Protein 2J0A (pdb70)

Secondary structure (DSSP, 8-state):
---GGGEEEEEE--GGGIIIIIHHHHHTGGGGSGGGEEEEESS--HHHHHHHGGGEEE------HHHHHHHHHHHHHT-SEEEEEETTEEE-HHHHHHHHTTS-TTS--EEE-EE---EE-GGG-EEEEHHHHHHHHHHHTT-TTS--TTTTTS-HHHHHHHIIIIIT---EEE-TT---SSS-GGG--TTTGGG-SEEE-EEETTEEE------SS-TTT-TTSHHHHHHHH-TT-TT----

B-factor: mean 26.9, std 7.28, range [14.08, 66.97]

Radius of gyration: 17.68 Å; Cα contacts (8 Å, |Δi|>4): 462; chains: 1; bounding box: 57×36×38 Å

Structure (mmCIF, N/CA/C/O backbone):
data_2J0A
#
_entry.id   2J0A
#
_cell.length_a   162.600
_cell.length_b   41.400
_cell.length_c   39.800
_cell.angle_alpha   90.00
_cell.angle_beta   90.00
_cell.angle_gamma   90.00
#
_symmetry.space_group_name_H-M   'P 21 21 2'
#
loop_
_entity.id
_entity.type
_entity.pdbx_description
1 polymer 'BETA-1,3-N-ACETYLGLUCOSAMINYLTRANSFERASE MANIC FRINGE'
2 non-polymer 'SULFATE ION'
3 non-polymer 'POTASSIUM ION'
4 water water
#
loop_
_atom_site.group_PDB
_atom_site.id
_atom_site.type_symbol
_atom_site.label_atom_id
_atom_site.label_alt_id
_atom_site.label_comp_id
_atom_site.label_asym_id
_atom_site.label_entity_id
_atom_site.label_seq_id
_atom_site.pdbx_PDB_ins_code
_atom_site.Cartn_x
_atom_site.Cartn_y
_atom_site.Cartn_z
_atom_site.occupancy
_atom_site.B_iso_or_equiv
_atom_site.auth_seq_id
_atom_site.auth_comp_id
_atom_site.auth_asym_id
_atom_site.auth_atom_id
_atom_site.pdbx_PDB_model_num
ATOM 1 N N . GLU A 1 9 ? 16.443 15.823 19.983 1.00 34.20 50 GLU A N 1
ATOM 2 C CA . GLU A 1 9 ? 16.169 16.723 21.139 1.00 33.21 50 GLU A CA 1
ATOM 3 C C . GLU A 1 9 ? 16.183 16.004 22.497 1.00 31.00 50 GLU A C 1
ATOM 4 O O . GLU A 1 9 ? 16.069 16.663 23.522 1.00 29.72 50 GLU A O 1
ATOM 10 N N . LEU A 1 10 ? 16.345 14.676 22.502 1.00 29.40 51 LEU A N 1
ATOM 11 C CA . LEU A 1 10 ? 16.658 13.929 23.753 1.00 28.30 51 LEU A CA 1
ATOM 12 C C . LEU A 1 10 ? 17.993 14.459 24.270 1.00 27.99 51 LEU A C 1
ATOM 13 O O . LEU A 1 10 ? 18.898 14.697 23.475 1.00 28.54 51 LEU A O 1
ATOM 18 N N . GLN A 1 11 ? 18.099 14.621 25.592 1.00 27.33 52 GLN A N 1
ATOM 19 C CA . GLN A 1 11 ? 19.308 15.047 26.293 1.00 26.81 52 GLN A CA 1
ATOM 20 C C . GLN A 1 11 ? 19.667 14.087 27.443 1.00 26.53 52 GLN A C 1
ATOM 21 O O . GLN A 1 11 ? 18.824 13.295 27.873 1.00 25.37 52 GLN A O 1
ATOM 27 N N . LEU A 1 12 ? 20.881 14.218 28.001 1.00 25.43 53 LEU A N 1
ATOM 28 C CA . LEU A 1 12 ? 21.263 13.452 29.195 1.00 26.11 53 LEU A CA 1
ATOM 29 C C . LEU A 1 12 ? 20.339 13.615 30.395 1.00 24.56 53 LEU A C 1
ATOM 30 O O . LEU A 1 12 ? 20.171 12.656 31.174 1.00 24.38 53 LEU A O 1
ATOM 35 N N . GLY A 1 13 ? 19.747 14.801 30.533 1.00 24.39 54 GLY A N 1
ATOM 36 C CA . GLY A 1 13 ? 18.807 15.107 31.627 1.00 24.62 54 GLY A CA 1
ATOM 37 C C . GLY A 1 13 ? 17.531 14.270 31.636 1.00 24.36 54 GLY A C 1
ATOM 38 O O . GLY A 1 13 ? 16.777 14.260 32.644 1.00 24.29 54 GLY A O 1
ATOM 39 N N . ASP A 1 14 ? 17.277 13.602 30.502 1.00 23.71 55 ASP A N 1
ATOM 40 C CA . ASP A 1 14 ? 16.152 12.681 30.333 1.00 23.75 55 ASP A CA 1
ATOM 41 C C . ASP A 1 14 ? 16.398 11.232 30.815 1.00 23.96 55 ASP A C 1
ATOM 42 O O . ASP A 1 14 ? 15.530 10.359 30.617 1.00 23.48 55 ASP A O 1
ATOM 47 N N . ILE A 1 15 ? 17.577 10.966 31.386 1.00 23.15 56 ILE A N 1
ATOM 48 C CA . ILE A 1 15 ? 18.013 9.616 31.713 1.00 23.95 56 ILE A CA 1
ATOM 49 C C . ILE A 1 15 ? 18.230 9.446 33.239 1.00 23.20 56 ILE A C 1
ATOM 50 O O . ILE A 1 15 ? 18.924 10.210 33.858 1.00 24.19 56 ILE A O 1
ATOM 55 N N . PHE A 1 16 ? 17.622 8.417 33.823 1.00 23.38 57 PHE A N 1
ATOM 56 C CA . PHE A 1 16 ? 17.790 8.045 35.233 1.00 23.11 57 PHE A CA 1
ATOM 57 C C . PHE A 1 16 ? 18.637 6.744 35.276 1.00 24.44 57 PHE A C 1
ATOM 58 O O . PHE A 1 16 ? 18.157 5.644 34.913 1.00 22.75 57 PHE A O 1
ATOM 66 N N . ILE A 1 17 ? 19.888 6.872 35.739 1.00 23.96 58 ILE A N 1
ATOM 67 C CA . ILE A 1 17 ? 20.769 5.739 35.912 1.00 23.22 58 ILE A CA 1
ATOM 68 C C . ILE A 1 17 ? 20.815 5.241 37.381 1.00 23.35 58 ILE A C 1
ATOM 69 O O . ILE A 1 17 ? 21.198 5.983 38.338 1.00 24.03 58 ILE A O 1
ATOM 74 N N . ALA A 1 18 ? 20.373 4.004 37.550 1.00 22.15 59 ALA A N 1
ATOM 75 C CA . ALA A 1 18 ? 20.346 3.328 38.836 1.00 22.75 59 ALA A CA 1
ATOM 76 C C . ALA A 1 18 ? 21.483 2.304 38.926 1.00 22.66 59 ALA A C 1
ATOM 77 O O . ALA A 1 18 ? 21.617 1.445 38.038 1.00 23.45 59 ALA A O 1
ATOM 79 N N . VAL A 1 19 ? 22.274 2.413 40.004 1.00 23.59 60 VAL A N 1
ATOM 80 C CA . VAL A 1 19 ? 23.296 1.442 40.342 1.00 23.20 60 VAL A CA 1
ATOM 81 C C . VAL A 1 19 ? 22.978 0.638 41.635 1.00 23.64 60 VAL A C 1
ATOM 82 O O . VAL A 1 19 ? 22.768 1.195 42.734 1.00 24.40 60 VAL A O 1
ATOM 86 N N . LYS A 1 20 ? 22.950 -0.674 41.499 1.00 23.21 61 LYS A N 1
ATOM 87 C CA . LYS A 1 20 ? 22.717 -1.556 42.614 1.00 24.21 61 LYS A CA 1
ATOM 88 C C . LYS A 1 20 ? 24.044 -1.934 43.285 1.00 23.90 61 LYS A C 1
ATOM 89 O O . LYS A 1 20 ? 24.958 -2.406 42.575 1.00 24.52 61 LYS A O 1
ATOM 95 N N . THR A 1 21 ? 24.098 -1.778 44.628 1.00 24.07 62 THR A N 1
ATOM 96 C CA . THR A 1 21 ? 25.250 -2.191 45.462 1.00 23.74 62 THR A CA 1
ATOM 97 C C . THR A 1 21 ? 24.838 -2.751 46.854 1.00 22.99 62 THR A C 1
ATOM 98 O O . THR A 1 21 ? 23.636 -2.915 47.174 1.00 22.76 62 THR A O 1
ATOM 102 N N . THR A 1 22 ? 25.841 -3.072 47.684 1.00 21.93 63 THR A N 1
ATOM 103 C CA . THR A 1 22 ? 25.644 -3.513 49.038 1.00 20.59 63 THR A CA 1
ATOM 104 C C . THR A 1 22 ? 26.819 -3.042 49.923 1.00 19.80 63 THR A C 1
ATOM 105 O O . THR A 1 22 ? 27.895 -2.749 49.429 1.00 18.31 63 THR A O 1
ATOM 109 N N . TRP A 1 23 ? 26.585 -2.936 51.221 1.00 19.23 64 TRP A N 1
ATOM 110 C CA . TRP A 1 23 ? 27.600 -2.366 52.138 1.00 20.54 64 TRP A CA 1
ATOM 111 C C . TRP A 1 23 ? 28.997 -2.981 52.008 1.00 20.89 64 TRP A C 1
ATOM 112 O O . TRP A 1 23 ? 30.010 -2.253 52.021 1.00 21.55 64 TRP A O 1
ATOM 123 N N . ALA A 1 24 ? 29.052 -4.306 51.885 1.00 20.05 65 ALA A N 1
ATOM 124 C CA . ALA A 1 24 ? 30.340 -5.014 51.778 1.00 20.99 65 ALA A CA 1
ATOM 125 C C . ALA A 1 24 ? 31.158 -4.615 50.537 1.00 19.57 65 ALA A C 1
ATOM 126 O O . ALA A 1 24 ? 32.339 -4.954 50.470 1.00 18.63 65 ALA A O 1
ATOM 128 N N . PHE A 1 25 ? 30.553 -3.906 49.566 1.00 18.89 66 PHE A N 1
ATOM 129 C CA . PHE A 1 25 ? 31.241 -3.479 48.364 1.00 19.37 66 PHE A CA 1
ATOM 130 C C . PHE A 1 25 ? 31.460 -1.948 48.237 1.00 19.43 66 PHE A C 1
ATOM 131 O O . PHE A 1 25 ? 31.920 -1.473 47.200 1.00 19.95 66 PHE A O 1
ATOM 139 N N . HIS A 1 26 ? 31.100 -1.180 49.264 1.00 20.76 67 HIS A N 1
ATOM 140 C CA . HIS A 1 26 ? 31.299 0.273 49.264 1.00 20.91 67 HIS A CA 1
ATOM 141 C C . HIS A 1 26 ? 32.765 0.665 48.982 1.00 21.39 67 HIS A C 1
ATOM 142 O O . HIS A 1 26 ? 33.035 1.415 48.046 1.00 21.30 67 HIS A O 1
ATOM 149 N N . ARG A 1 27 ? 33.688 0.107 49.767 1.00 21.40 68 ARG A N 1
ATOM 150 C CA . ARG A 1 27 ? 35.138 0.341 49.567 1.00 22.08 68 ARG A CA 1
ATOM 151 C C . ARG A 1 27 ? 35.706 -0.378 48.308 1.00 22.14 68 ARG A C 1
ATOM 152 O O . ARG A 1 27 ? 36.397 0.235 47.489 1.00 22.75 68 ARG A O 1
ATOM 160 N N . SER A 1 28 ? 35.415 -1.666 48.149 1.00 21.51 69 SER A N 1
ATOM 161 C CA . SER A 1 28 ? 35.992 -2.462 47.037 1.00 21.60 69 SER A CA 1
ATOM 162 C C . SER A 1 28 ? 35.507 -2.092 45.624 1.00 22.40 69 SER A C 1
ATOM 163 O O . SER A 1 28 ? 36.273 -2.252 44.620 1.00 22.16 69 SER A O 1
ATOM 166 N N . ARG A 1 29 ? 34.254 -1.623 45.498 1.00 21.63 70 ARG A N 1
ATOM 167 C CA . ARG A 1 29 ? 33.681 -1.342 44.164 1.00 21.15 70 ARG A CA 1
ATOM 168 C C . ARG A 1 29 ? 33.160 0.063 43.936 1.00 21.05 70 ARG A C 1
ATOM 169 O O . ARG A 1 29 ? 33.331 0.635 42.843 1.00 21.47 70 ARG A O 1
ATOM 177 N N . LEU A 1 30 ? 32.449 0.604 44.942 1.00 20.86 71 LEU A N 1
ATOM 178 C CA . LEU A 1 30 ? 31.713 1.818 44.747 1.00 22.48 71 LEU A CA 1
ATOM 179 C C . LEU A 1 30 ? 32.608 3.052 44.643 1.00 22.11 71 LEU A C 1
ATOM 180 O O . LEU A 1 30 ? 32.397 3.900 43.755 1.00 23.45 71 LEU A O 1
ATOM 185 N N . ASP A 1 31 ? 33.606 3.144 45.513 1.00 21.74 72 ASP A N 1
ATOM 186 C CA . ASP A 1 31 ? 34.602 4.219 45.418 1.00 22.03 72 ASP A CA 1
ATOM 187 C C . ASP A 1 31 ? 35.198 4.333 43.981 1.00 22.40 72 ASP A C 1
ATOM 188 O O . ASP A 1 31 ? 35.258 5.424 43.457 1.00 21.60 72 ASP A O 1
ATOM 193 N N . LEU A 1 32 ? 35.555 3.211 43.329 1.00 22.59 73 LEU A N 1
ATOM 194 C CA . LEU A 1 32 ? 36.032 3.182 41.928 1.00 22.62 73 LEU A CA 1
ATOM 195 C C . LEU A 1 32 ? 35.063 3.828 40.929 1.00 22.10 73 LEU A C 1
ATOM 196 O O . LEU A 1 32 ? 35.458 4.650 40.125 1.00 21.80 73 LEU A O 1
ATOM 201 N N . LEU A 1 33 ? 33.773 3.516 41.060 1.00 21.65 74 LEU A N 1
ATOM 202 C CA . LEU A 1 33 ? 32.784 4.089 40.145 1.00 22.46 74 LEU A CA 1
ATOM 203 C C . LEU A 1 33 ? 32.642 5.609 40.360 1.00 20.33 74 LEU A C 1
ATOM 204 O O . LEU A 1 33 ? 32.510 6.353 39.377 1.00 21.92 74 LEU A O 1
ATOM 209 N N . LEU A 1 34 ? 32.693 6.054 41.624 1.00 22.15 75 LEU A N 1
ATOM 210 C CA . LEU A 1 34 ? 32.582 7.483 41.994 1.00 22.04 75 LEU A CA 1
ATOM 211 C C . LEU A 1 34 ? 33.761 8.298 41.425 1.00 22.29 75 LEU A C 1
ATOM 212 O O . LEU A 1 34 ? 33.571 9.424 40.949 1.00 22.25 75 LEU A O 1
ATOM 217 N N . ASP A 1 35 ? 34.950 7.691 41.431 1.00 22.71 76 ASP A N 1
ATOM 218 C CA . ASP A 1 35 ? 36.150 8.295 40.829 1.00 22.07 76 ASP A CA 1
ATOM 219 C C . ASP A 1 35 ? 36.054 8.370 39.291 1.00 22.29 76 ASP A C 1
ATOM 220 O O . ASP A 1 35 ? 36.610 9.299 38.669 1.00 21.17 76 ASP A O 1
ATOM 225 N N . THR A 1 36 ? 35.369 7.408 38.676 1.00 21.66 77 THR A N 1
ATOM 226 C CA . THR A 1 36 ? 35.375 7.260 37.199 1.00 22.50 77 THR A CA 1
ATOM 227 C C . THR A 1 36 ? 34.012 7.711 36.624 1.00 22.42 77 THR A C 1
ATOM 228 O O . THR A 1 36 ? 33.719 8.894 36.652 1.00 23.40 77 THR A O 1
ATOM 232 N N . TRP A 1 37 ? 33.205 6.793 36.067 1.00 23.57 78 TRP A N 1
ATOM 233 C CA . TRP A 1 37 ? 32.104 7.259 35.216 1.00 23.25 78 TRP A CA 1
ATOM 234 C C . TRP A 1 37 ? 31.045 8.056 35.961 1.00 22.49 78 TRP A C 1
ATOM 235 O O . TRP A 1 37 ? 30.434 8.939 35.368 1.00 23.39 78 TRP A O 1
ATOM 246 N N . VAL A 1 38 ? 30.795 7.730 37.231 1.00 22.11 79 VAL A N 1
ATOM 247 C CA . VAL A 1 38 ? 29.743 8.464 37.998 1.00 22.47 79 VAL A CA 1
ATOM 248 C C . VAL A 1 38 ? 30.139 9.943 38.094 1.00 23.98 79 VAL A C 1
ATOM 249 O O . VAL A 1 38 ? 29.278 10.817 38.027 1.00 25.47 79 VAL A O 1
ATOM 253 N N . SER A 1 39 ? 31.441 10.246 38.146 1.00 23.91 80 SER A N 1
ATOM 254 C CA . SER A 1 39 ? 31.875 11.639 38.164 1.00 23.78 80 SER A CA 1
ATOM 255 C C . SER A 1 39 ? 31.512 12.480 36.905 1.00 24.29 80 SER A C 1
ATOM 256 O O . SER A 1 39 ? 31.571 13.697 36.976 1.00 23.82 80 SER A O 1
ATOM 259 N N . ARG A 1 40 ? 31.164 11.837 35.791 1.00 24.77 81 ARG A N 1
ATOM 260 C CA . ARG A 1 40 ? 30.815 12.524 34.526 1.00 26.35 81 ARG A CA 1
ATOM 261 C C . ARG A 1 40 ? 29.332 12.673 34.342 1.00 26.84 81 ARG A C 1
ATOM 262 O O . ARG A 1 40 ? 28.891 13.369 33.388 1.00 26.92 81 ARG A O 1
ATOM 270 N N . ILE A 1 41 ? 28.551 12.037 35.221 1.00 27.00 82 ILE A N 1
ATOM 271 C CA . ILE A 1 41 ? 27.072 11.984 35.062 1.00 27.51 82 ILE A CA 1
ATOM 272 C C . ILE A 1 41 ? 26.358 11.883 36.452 1.00 26.92 82 ILE A C 1
ATOM 273 O O . ILE A 1 41 ? 25.305 11.271 36.605 1.00 25.72 82 ILE A O 1
ATOM 278 N N . ARG A 1 42 ? 26.911 12.574 37.447 1.00 26.01 83 ARG A N 1
ATOM 279 C CA . ARG A 1 42 ? 26.407 12.452 38.810 1.00 26.20 83 ARG A CA 1
ATOM 280 C C . ARG A 1 42 ? 24.937 12.891 38.922 1.00 25.17 83 ARG A C 1
ATOM 281 O O . ARG A 1 42 ? 24.173 12.325 39.703 1.00 24.84 83 ARG A O 1
ATOM 289 N N . GLN A 1 43 ? 24.560 13.930 38.180 1.00 24.61 84 GLN A N 1
ATOM 290 C CA . GLN A 1 43 ? 23.221 14.503 38.339 1.00 24.55 84 GLN A CA 1
ATOM 291 C C . GLN A 1 43 ? 22.129 13.478 37.962 1.00 23.86 84 GLN A C 1
ATOM 292 O O . GLN A 1 43 ? 21.030 13.545 38.474 1.00 23.00 84 GLN A O 1
ATOM 298 N N . GLN A 1 44 ? 22.460 12.496 37.118 1.00 22.59 85 GLN A N 1
ATOM 299 C CA . GLN A 1 44 ? 21.509 11.492 36.675 1.00 24.66 85 GLN A CA 1
ATOM 300 C C . GLN A 1 44 ? 21.651 10.129 37.354 1.00 24.23 85 GLN A C 1
ATOM 301 O O . GLN A 1 44 ? 20.915 9.208 37.028 1.00 24.92 85 GLN A O 1
ATOM 307 N N . THR A 1 45 ? 22.652 9.982 38.224 1.00 24.01 86 THR A N 1
ATOM 308 C CA . THR A 1 45 ? 23.005 8.689 38.820 1.00 23.06 86 THR A CA 1
ATOM 309 C C . THR A 1 45 ? 22.614 8.537 40.315 1.00 23.04 86 THR A C 1
ATOM 310 O O . THR A 1 45 ? 22.941 9.402 41.210 1.00 21.58 86 THR A O 1
ATOM 314 N N . PHE A 1 46 ? 21.958 7.426 40.606 1.00 22.90 87 PHE A N 1
ATOM 315 C CA . PHE A 1 46 ? 21.439 7.132 41.950 1.00 22.01 87 PHE A CA 1
ATOM 316 C C . PHE A 1 46 ? 21.929 5.755 42.366 1.00 23.04 87 PHE A C 1
ATOM 317 O O . PHE A 1 46 ? 21.806 4.807 41.605 1.00 22.73 87 PHE A O 1
ATOM 325 N N . ILE A 1 47 ? 22.544 5.701 43.548 1.00 23.02 88 ILE A N 1
ATOM 326 C CA . ILE A 1 47 ? 23.180 4.511 44.079 1.00 23.22 88 ILE A CA 1
ATOM 327 C C . ILE A 1 47 ? 22.315 3.897 45.160 1.00 22.67 88 ILE A C 1
ATOM 328 O O . ILE A 1 47 ? 22.033 4.520 46.216 1.00 22.39 88 ILE A O 1
ATOM 333 N N . PHE A 1 48 ? 21.864 2.663 44.907 1.00 22.50 89 PHE A N 1
ATOM 334 C CA . PHE A 1 48 ? 20.972 1.954 45.834 1.00 22.30 89 PHE A CA 1
ATOM 335 C C . PHE A 1 48 ? 21.719 0.917 46.662 1.00 22.17 89 PHE A C 1
ATOM 336 O O . PHE A 1 48 ? 22.228 -0.078 46.097 1.00 21.83 89 PHE A O 1
ATOM 344 N N . THR A 1 49 ? 21.751 1.142 47.988 1.00 20.52 90 THR A N 1
ATOM 345 C CA . THR A 1 49 ? 22.488 0.310 48.944 1.00 21.03 90 THR A CA 1
ATOM 346 C C . THR A 1 49 ? 21.621 -0.060 50.166 1.00 20.18 90 THR A C 1
ATOM 347 O O . THR A 1 49 ? 20.415 0.278 50.194 1.00 21.53 90 THR A O 1
ATOM 351 N N . ASP A 1 50 ? 22.223 -0.749 51.153 1.00 20.08 91 ASP A N 1
ATOM 352 C CA . ASP A 1 50 ? 21.540 -1.297 52.321 1.00 19.55 91 ASP A CA 1
ATOM 353 C C . ASP A 1 50 ? 22.084 -0.912 53.737 1.00 18.09 91 ASP A C 1
ATOM 354 O O . ASP A 1 50 ? 21.619 -1.450 54.762 1.00 17.17 91 ASP A O 1
ATOM 359 N N . SER A 1 51 ? 23.074 -0.015 53.774 1.00 17.21 92 SER A N 1
ATOM 360 C CA . SER A 1 51 ? 23.600 0.542 55.024 1.00 18.10 92 SER A CA 1
ATOM 361 C C . SER A 1 51 ? 24.140 1.980 54.737 1.00 17.84 92 SER A C 1
ATOM 362 O O . SER A 1 51 ? 24.602 2.231 53.630 1.00 17.80 92 SER A O 1
ATOM 365 N N . PRO A 1 52 ? 24.083 2.889 55.757 1.00 19.96 93 PRO A N 1
ATOM 366 C CA . PRO A 1 52 ? 24.648 4.236 55.547 1.00 20.65 93 PRO A CA 1
ATOM 367 C C . PRO A 1 52 ? 26.164 4.186 55.311 1.00 22.69 93 PRO A C 1
ATOM 368 O O . PRO A 1 52 ? 26.826 3.165 55.556 1.00 22.00 93 PRO A O 1
ATOM 372 N N . ASP A 1 53 ? 26.723 5.291 54.838 1.00 24.63 94 ASP A N 1
ATOM 373 C CA . ASP A 1 53 ? 28.161 5.381 54.624 1.00 25.36 94 ASP A CA 1
ATOM 374 C C . ASP A 1 53 ? 28.542 6.851 54.643 1.00 26.64 94 ASP A C 1
ATOM 375 O O . ASP A 1 53 ? 28.032 7.628 53.827 1.00 25.46 94 ASP A O 1
ATOM 380 N N . GLU A 1 54 ? 29.431 7.226 55.568 1.00 28.33 95 GLU A 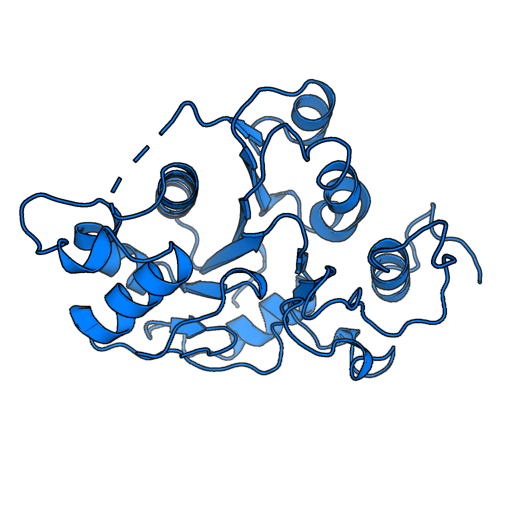N 1
ATOM 381 C CA . GLU A 1 54 ? 29.948 8.591 55.643 1.00 29.93 95 GLU A CA 1
ATOM 382 C C . GLU A 1 54 ? 30.628 9.074 54.349 1.00 31.26 95 GLU A C 1
ATOM 383 O O . GLU A 1 54 ? 30.303 10.149 53.870 1.00 31.94 95 GLU A O 1
ATOM 389 N N . ARG A 1 55 ? 31.555 8.302 53.780 1.00 32.80 96 ARG A N 1
ATOM 390 C CA . ARG A 1 55 ? 32.260 8.732 52.543 1.00 34.38 96 ARG A CA 1
ATOM 391 C C . ARG A 1 55 ? 31.295 8.865 51.363 1.00 34.22 96 ARG A C 1
ATOM 392 O O . ARG A 1 55 ? 31.332 9.860 50.636 1.00 34.65 96 ARG A O 1
ATOM 400 N N . LEU A 1 56 ? 30.436 7.866 51.154 1.00 34.22 97 LEU A N 1
ATOM 401 C CA . LEU A 1 56 ? 29.506 7.929 50.015 1.00 34.17 97 LEU A CA 1
ATOM 402 C C . LEU A 1 56 ? 28.439 9.001 50.242 1.00 34.99 97 LEU A C 1
ATOM 403 O O . LEU A 1 56 ? 27.990 9.660 49.297 1.00 34.97 97 LEU A O 1
ATOM 408 N N . GLN A 1 57 ? 28.031 9.185 51.492 1.00 35.62 98 GLN A N 1
ATOM 409 C CA . GLN A 1 57 ? 27.055 10.208 51.840 1.00 36.83 98 GLN A CA 1
ATOM 410 C C . GLN A 1 57 ? 27.630 11.593 51.567 1.00 38.03 98 GLN A C 1
ATOM 411 O O . GLN A 1 57 ? 26.906 12.474 51.103 1.00 37.93 98 GLN A O 1
ATOM 417 N N . GLU A 1 58 ? 28.921 11.761 51.882 1.00 39.52 99 GLU A N 1
ATOM 418 C CA . GLU A 1 58 ? 29.688 12.987 51.573 1.00 40.77 99 GLU A CA 1
ATOM 419 C C . GLU A 1 58 ? 29.601 13.294 50.064 1.00 40.24 99 GLU A C 1
ATOM 420 O O . GLU A 1 58 ? 29.065 14.322 49.671 1.00 41.02 99 GLU A O 1
ATOM 426 N N . ARG A 1 59 ? 30.063 12.362 49.237 1.00 39.42 100 ARG A N 1
ATOM 427 C CA . ARG A 1 59 ? 30.120 12.565 47.790 1.00 38.42 100 ARG A CA 1
ATOM 428 C C . ARG A 1 59 ? 28.754 12.596 47.066 1.00 37.18 100 ARG A C 1
ATOM 429 O O . ARG A 1 59 ? 28.669 13.142 45.965 1.00 38.00 100 ARG A O 1
ATOM 437 N N . LEU A 1 60 ? 27.687 12.046 47.656 1.00 34.54 101 LEU A N 1
ATOM 438 C CA . LEU A 1 60 ? 26.422 11.808 46.888 1.00 32.08 101 LEU A CA 1
ATOM 439 C C . LEU A 1 60 ? 25.175 12.485 47.425 1.00 31.20 101 LEU A C 1
ATOM 440 O O . LEU A 1 60 ? 24.207 12.716 46.705 1.00 28.18 101 LEU A O 1
ATOM 445 N N . GLY A 1 61 ? 25.192 12.775 48.716 1.00 30.37 102 GLY A N 1
ATOM 446 C CA . GLY A 1 61 ? 24.028 13.244 49.417 1.00 30.63 102 GLY A CA 1
ATOM 447 C C . GLY A 1 61 ? 22.818 12.381 49.133 1.00 31.03 102 GLY A C 1
ATOM 448 O O . GLY A 1 61 ? 22.870 11.151 49.256 1.00 31.19 102 GLY A O 1
ATOM 449 N N . PRO A 1 62 ? 21.739 13.006 48.698 1.00 31.35 103 PRO A N 1
ATOM 450 C CA . PRO A 1 62 ? 20.508 12.272 48.443 1.00 31.64 103 PRO A CA 1
ATOM 451 C C . PRO A 1 62 ? 20.608 11.282 47.264 1.00 30.23 103 PRO A C 1
ATOM 452 O O . PRO A 1 62 ? 19.739 10.423 47.119 1.00 31.15 103 PRO A O 1
ATOM 456 N N . HIS A 1 63 ? 21.675 11.373 46.460 1.00 28.11 104 HIS A N 1
ATOM 457 C CA . HIS A 1 63 ? 21.939 10.389 45.423 1.00 27.18 104 HIS A CA 1
ATOM 458 C C . HIS A 1 63 ? 22.353 9.035 46.017 1.00 25.80 104 HIS A C 1
ATOM 459 O O . HIS A 1 63 ? 22.451 8.056 45.279 1.00 26.87 104 HIS A O 1
ATOM 466 N N . LEU A 1 64 ? 22.655 8.984 47.314 1.00 24.57 105 LEU A N 1
ATOM 467 C CA . LEU A 1 64 ? 22.820 7.680 48.014 1.00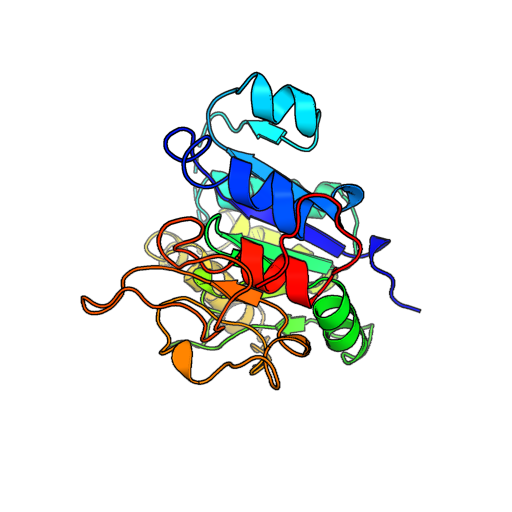 23.90 105 LEU A CA 1
ATOM 468 C C . LEU A 1 64 ? 21.492 7.301 48.647 1.00 23.14 105 LEU A C 1
ATOM 469 O O . LEU A 1 64 ? 21.000 7.971 49.567 1.00 22.59 105 LEU A O 1
ATOM 474 N N . VAL A 1 65 ? 20.916 6.200 48.158 1.00 22.81 106 VAL A N 1
ATOM 475 C CA . VAL A 1 65 ? 19.626 5.742 48.651 1.00 21.95 106 VAL A CA 1
ATOM 476 C C . VAL A 1 65 ? 19.882 4.533 49.528 1.00 21.36 106 VAL A C 1
ATOM 477 O O . VAL A 1 65 ? 20.277 3.482 48.987 1.00 20.51 106 VAL A O 1
ATOM 481 N N . VAL A 1 66 ? 19.717 4.681 50.849 1.00 21.35 107 VAL A N 1
ATOM 482 C CA . VAL A 1 66 ? 19.835 3.497 51.748 1.00 21.46 107 VAL A CA 1
ATOM 483 C C . VAL A 1 66 ? 18.454 2.845 52.037 1.00 21.97 107 VAL A C 1
ATOM 484 O O . VAL A 1 66 ? 17.589 3.388 52.730 1.00 20.75 107 VAL A O 1
ATOM 488 N N . THR A 1 67 ? 18.276 1.683 51.435 1.00 21.80 108 THR A N 1
ATOM 489 C CA . THR A 1 67 ? 17.079 0.883 51.599 1.00 24.22 108 THR A CA 1
ATOM 490 C C . THR A 1 67 ? 17.095 0.117 52.942 1.00 26.05 108 THR A C 1
ATOM 491 O O . THR A 1 67 ? 18.119 -0.256 53.464 1.00 26.23 108 THR A O 1
ATOM 495 N N . GLN A 1 68 ? 15.933 -0.057 53.531 1.00 27.38 109 GLN A N 1
ATOM 496 C CA . GLN A 1 68 ? 15.829 -0.781 54.779 1.00 29.94 109 GLN A CA 1
ATOM 497 C C . GLN A 1 68 ? 14.752 -1.806 54.465 1.00 32.05 109 GLN A C 1
ATOM 498 O O . GLN A 1 68 ? 13.565 -1.575 54.680 1.00 33.47 109 GLN A O 1
ATOM 504 N N . CYS A 1 69 ? 15.219 -2.942 53.956 1.00 34.33 110 CYS A N 1
ATOM 505 C CA . CYS A 1 69 ? 14.426 -3.871 53.154 1.00 35.85 110 CYS A CA 1
ATOM 506 C C . CYS A 1 69 ? 13.931 -5.087 53.965 1.00 36.40 110 CYS A C 1
ATOM 507 O O . CYS A 1 69 ? 13.691 -5.010 55.190 1.00 37.39 110 CYS A O 1
ATOM 510 N N . ALA A 1 77 ? 7.886 -10.062 44.249 1.00 28.23 118 ALA A N 1
ATOM 511 C CA . ALA A 1 77 ? 7.961 -9.906 42.777 1.00 28.57 118 ALA A CA 1
ATOM 512 C C . ALA A 1 77 ? 9.259 -9.469 42.206 1.00 29.08 118 ALA A C 1
ATOM 513 O O . ALA A 1 77 ? 9.784 -10.144 41.330 1.00 27.76 118 ALA A O 1
ATOM 515 N N . LEU A 1 78 ? 9.732 -8.286 42.563 1.00 31.67 119 LEU A N 1
ATOM 516 C CA . LEU A 1 78 ? 11.104 -7.897 42.326 1.00 33.57 119 LEU A CA 1
ATOM 517 C C . LEU A 1 78 ? 11.774 -7.919 43.681 1.00 34.14 119 LEU A C 1
ATOM 518 O O . LEU A 1 78 ? 11.095 -7.824 44.706 1.00 34.58 119 LEU A O 1
ATOM 523 N N . SER A 1 79 ? 13.100 -8.019 43.701 1.00 34.34 120 SER A N 1
ATOM 524 C CA . SER A 1 79 ? 13.821 -7.868 44.955 1.00 34.85 120 SER A CA 1
ATOM 525 C C . SER A 1 79 ? 13.584 -6.470 45.510 1.00 34.99 120 SER A C 1
ATOM 526 O O . SER A 1 79 ? 13.166 -5.533 44.815 1.00 34.22 120 SER A O 1
ATOM 529 N N . CYS A 1 80 ? 13.853 -6.339 46.787 1.00 35.23 121 CYS A N 1
ATOM 530 C CA . CYS A 1 80 ? 13.585 -5.095 47.460 1.00 35.83 121 CYS A CA 1
ATOM 531 C C . CYS A 1 80 ? 14.450 -3.901 46.941 1.00 34.50 121 CYS A C 1
ATOM 532 O O . CYS A 1 80 ? 13.931 -2.787 46.753 1.00 33.01 121 CYS A O 1
ATOM 535 N N . LYS A 1 81 ? 15.736 -4.119 46.666 1.00 33.23 122 LYS A N 1
ATOM 536 C CA . LYS A 1 81 ? 16.525 -3.076 46.001 1.00 33.06 122 LYS A CA 1
ATOM 537 C C . LYS A 1 81 ? 16.035 -2.741 44.559 1.00 31.24 122 LYS A C 1
ATOM 538 O O . LYS A 1 81 ? 15.956 -1.552 44.205 1.00 30.88 122 LYS A O 1
ATOM 544 N N . MET A 1 82 ? 15.694 -3.741 43.742 1.00 29.57 123 MET A N 1
ATOM 545 C CA . MET A 1 82 ? 15.238 -3.441 42.340 1.00 29.11 123 MET A CA 1
ATOM 546 C C . MET A 1 82 ? 13.882 -2.696 42.332 1.00 27.31 123 MET A C 1
ATOM 547 O O . MET A 1 82 ? 13.675 -1.781 41.529 1.00 25.56 123 MET A O 1
ATOM 552 N N . ALA A 1 83 ? 12.980 -3.103 43.237 1.00 26.44 124 ALA A N 1
ATOM 553 C CA . ALA A 1 83 ? 11.723 -2.416 43.476 1.00 26.64 124 ALA A CA 1
ATOM 554 C C . ALA A 1 83 ? 11.992 -0.980 43.883 1.00 25.89 124 ALA A C 1
ATOM 555 O O . ALA A 1 83 ? 11.325 -0.075 43.393 1.00 26.87 124 ALA A O 1
ATOM 557 N N . ALA A 1 84 ? 12.988 -0.776 44.753 1.00 24.95 125 ALA A N 1
ATOM 558 C CA . ALA A 1 84 ? 13.429 0.559 45.123 1.00 23.86 125 ALA A CA 1
ATOM 559 C C . ALA A 1 84 ? 13.897 1.380 43.917 1.00 23.75 125 ALA A C 1
ATOM 560 O O . ALA A 1 84 ? 13.591 2.572 43.841 1.00 23.56 125 ALA A O 1
ATOM 562 N N . GLU A 1 85 ? 14.654 0.763 43.006 1.00 22.84 126 GLU A N 1
ATOM 563 C CA . GLU A 1 85 ? 15.123 1.479 41.799 1.00 23.36 126 GLU A CA 1
ATOM 564 C C . GLU A 1 85 ? 13.958 1.849 40.896 1.00 23.74 126 GLU A C 1
ATOM 565 O O . GLU A 1 85 ? 13.920 2.957 40.359 1.00 22.51 126 GLU A O 1
ATOM 571 N N . PHE A 1 86 ? 13.035 0.908 40.675 1.00 23.94 127 PHE A N 1
ATOM 572 C CA . PHE A 1 86 ? 11.860 1.214 39.815 1.00 25.21 127 PHE A CA 1
ATOM 573 C C . PHE A 1 86 ? 10.996 2.321 40.398 1.00 24.17 127 PHE A C 1
ATOM 574 O O . PHE A 1 86 ? 10.601 3.262 39.686 1.00 23.65 127 PHE A O 1
ATOM 582 N N . ASP A 1 87 ? 10.725 2.229 41.693 1.00 23.92 128 ASP A N 1
ATOM 583 C CA A ASP A 1 87 ? 9.912 3.228 42.395 0.50 23.77 128 ASP A CA 1
ATOM 584 C CA B ASP A 1 87 ? 9.903 3.234 42.367 0.50 23.54 128 ASP A CA 1
ATOM 585 C C . ASP A 1 87 ? 10.556 4.621 42.326 1.00 23.13 128 ASP A C 1
ATOM 586 O O . ASP A 1 87 ? 9.900 5.598 42.017 1.00 22.42 128 ASP A O 1
ATOM 595 N N . ALA A 1 88 ? 11.843 4.701 42.620 1.00 22.44 129 ALA A N 1
ATOM 596 C CA . ALA A 1 88 ? 12.593 5.956 42.526 1.00 22.89 129 ALA A CA 1
ATOM 597 C C . ALA A 1 88 ? 12.583 6.546 41.074 1.00 21.75 129 ALA A C 1
ATOM 598 O O . ALA A 1 88 ? 12.397 7.752 40.884 1.00 21.10 129 ALA A O 1
ATOM 600 N N . PHE A 1 89 ? 12.738 5.694 40.061 1.00 22.15 130 PHE A N 1
ATOM 601 C CA . PHE A 1 89 ? 12.683 6.141 38.642 1.00 21.95 130 PHE A CA 1
ATOM 602 C C . PHE A 1 89 ? 11.329 6.768 38.320 1.00 21.69 130 PHE A C 1
ATOM 603 O O . PHE A 1 89 ? 11.234 7.849 37.723 1.00 22.21 130 PHE A O 1
ATOM 611 N N . LEU A 1 90 ? 10.263 6.068 38.694 1.00 20.83 131 LEU A N 1
ATOM 612 C CA . LEU A 1 90 ? 8.908 6.563 38.396 1.00 20.64 131 LEU A CA 1
ATOM 613 C C . LEU A 1 90 ? 8.619 7.872 39.124 1.00 21.51 131 LEU A C 1
ATOM 614 O O . LEU A 1 90 ? 8.056 8.783 38.516 1.00 22.02 131 LEU A O 1
ATOM 619 N N . VAL A 1 91 ? 9.025 7.972 40.394 1.00 21.09 132 VAL A N 1
ATOM 620 C CA . VAL A 1 91 ? 8.928 9.247 41.131 1.00 21.82 132 VAL A CA 1
ATOM 621 C C . VAL A 1 91 ? 9.660 10.401 40.396 1.00 21.61 132 VAL A C 1
ATOM 622 O O . VAL A 1 91 ? 9.175 11.528 40.455 1.00 23.38 132 VAL A O 1
ATOM 626 N N . SER A 1 92 ? 10.804 10.111 39.764 1.00 21.35 133 SER A N 1
ATOM 627 C CA . SER A 1 92 ? 11.651 11.073 39.050 1.00 21.40 133 SER A CA 1
ATOM 628 C C . SER A 1 92 ? 10.960 11.748 37.849 1.00 22.03 133 SER A C 1
ATOM 629 O O . SER A 1 92 ? 11.204 12.950 37.557 1.00 21.69 133 SER A O 1
ATOM 632 N N . GLY A 1 93 ? 10.080 11.004 37.183 1.00 20.78 134 GLY A N 1
ATOM 633 C CA . GLY A 1 93 ? 9.397 11.508 35.976 1.00 21.64 134 GLY A CA 1
ATOM 634 C C . GLY A 1 93 ? 10.174 11.510 34.684 1.00 21.22 134 GLY A C 1
ATOM 635 O O . GLY A 1 93 ? 9.641 11.945 33.644 1.00 20.32 134 GLY A O 1
ATOM 636 N N . LEU A 1 94 ? 11.429 11.038 34.732 1.00 22.79 135 LEU A N 1
ATOM 637 C CA . LEU A 1 94 ? 12.324 11.071 33.550 1.00 22.94 135 LEU A CA 1
ATOM 638 C C . LEU A 1 94 ? 11.901 10.028 32.479 1.00 23.94 135 LEU A C 1
ATOM 639 O O . LEU A 1 94 ? 11.232 9.033 32.797 1.00 23.64 135 LEU A O 1
ATOM 644 N N . ARG A 1 95 ? 12.246 10.298 31.217 1.00 23.97 136 ARG A N 1
ATOM 645 C CA . ARG A 1 95 ? 11.827 9.467 30.075 1.00 24.70 136 ARG A CA 1
ATOM 646 C C . ARG A 1 95 ? 12.471 8.078 30.039 1.00 23.17 136 ARG A C 1
ATOM 647 O O . ARG A 1 95 ? 11.840 7.112 29.594 1.00 23.86 136 ARG A O 1
ATOM 655 N N . TRP A 1 96 ? 13.744 7.994 30.448 1.00 23.64 137 TRP A N 1
ATOM 656 C CA . TRP A 1 96 ? 14.516 6.768 30.343 1.00 22.36 137 TRP A CA 1
ATOM 657 C C . TRP A 1 96 ? 15.039 6.270 31.710 1.00 22.39 137 TRP A C 1
ATOM 658 O O . TRP A 1 96 ? 15.617 7.020 32.517 1.00 21.75 137 TRP A O 1
ATOM 669 N N . PHE A 1 97 ? 14.895 4.969 31.908 1.00 22.55 138 PHE A N 1
ATOM 670 C CA . PHE A 1 97 ? 15.476 4.234 33.046 1.00 22.54 138 PHE A CA 1
ATOM 671 C C . PHE A 1 97 ? 16.560 3.304 32.540 1.00 22.69 138 PHE A C 1
ATOM 672 O O . PHE A 1 97 ? 16.298 2.454 31.665 1.00 21.90 138 PHE A O 1
ATOM 680 N N . CYS A 1 98 ? 17.767 3.422 33.091 1.00 22.94 139 CYS A N 1
ATOM 681 C CA . CYS A 1 98 ? 18.799 2.451 32.792 1.00 22.89 139 CYS A CA 1
ATOM 682 C C . CYS A 1 98 ? 19.342 1.833 34.118 1.00 22.93 139 CYS A C 1
ATOM 683 O O . CYS A 1 98 ? 19.801 2.551 35.037 1.00 24.06 139 CYS A O 1
ATOM 686 N N . HIS A 1 99 ? 19.216 0.509 34.234 1.00 22.10 140 HIS A N 1
ATOM 687 C CA . HIS A 1 99 ? 19.779 -0.251 35.369 1.00 22.40 140 HIS A CA 1
ATOM 688 C C . HIS A 1 99 ? 21.215 -0.717 35.038 1.00 22.02 140 HIS A C 1
ATOM 689 O O . HIS A 1 99 ? 21.458 -1.262 33.960 1.00 22.92 140 HIS A O 1
ATOM 696 N N . VAL A 1 100 ? 22.152 -0.528 35.959 1.00 22.13 141 VAL A N 1
ATOM 697 C CA . VAL A 1 100 ? 23.443 -1.232 35.960 1.00 22.67 141 VAL A CA 1
ATOM 698 C C . VAL A 1 100 ? 23.866 -1.761 37.381 1.00 23.21 141 VAL A C 1
ATOM 699 O O . VAL A 1 100 ? 23.323 -1.396 38.423 1.00 23.22 141 VAL A O 1
ATOM 703 N N . ASP A 1 101 ? 24.802 -2.683 37.359 1.00 23.32 142 ASP A N 1
ATOM 704 C CA . ASP A 1 101 ? 25.390 -3.283 38.597 1.00 22.90 142 ASP A CA 1
ATOM 705 C C . ASP A 1 101 ? 26.666 -2.514 38.984 1.00 22.94 142 ASP A C 1
ATOM 706 O O . ASP A 1 101 ? 27.167 -1.662 38.214 1.00 22.23 142 ASP A O 1
ATOM 711 N N . ASP A 1 102 ? 27.140 -2.795 40.213 1.00 23.40 143 ASP A N 1
ATOM 712 C CA . ASP A 1 102 ? 28.290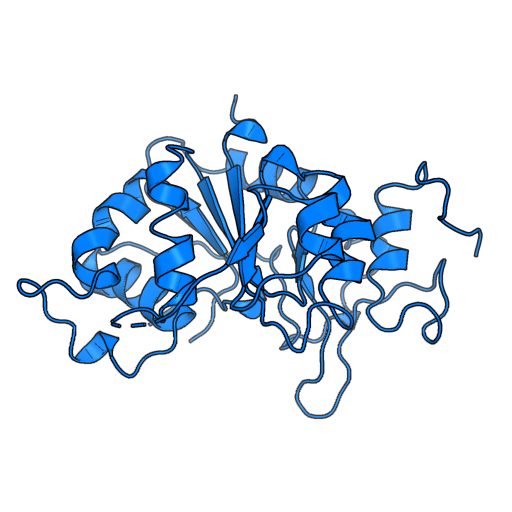 -2.100 40.774 1.00 23.02 143 ASP A CA 1
ATOM 713 C C . ASP A 1 102 ? 29.638 -2.485 40.113 1.00 22.34 143 ASP A C 1
ATOM 714 O O . ASP A 1 102 ? 30.671 -1.902 40.448 1.00 22.95 143 ASP A O 1
ATOM 719 N N . ASP A 1 103 ? 29.598 -3.473 39.201 1.00 23.01 144 ASP A N 1
ATOM 720 C CA . ASP A 1 103 ? 30.769 -3.858 38.378 1.00 22.48 144 ASP A CA 1
ATOM 721 C C . ASP A 1 103 ? 30.617 -3.454 36.890 1.00 22.50 144 ASP A C 1
ATOM 722 O O . ASP A 1 103 ? 31.329 -3.960 36.025 1.00 22.54 144 ASP A O 1
ATOM 727 N N . ASN A 1 104 ? 29.690 -2.532 36.610 1.00 22.29 145 ASN A N 1
ATOM 728 C CA . ASN A 1 104 ? 29.558 -1.907 35.292 1.00 22.15 145 ASN A CA 1
ATOM 729 C C . ASN A 1 104 ? 30.186 -0.499 35.189 1.00 22.98 145 ASN A C 1
ATOM 730 O O . ASN A 1 104 ? 30.155 0.310 36.180 1.00 22.12 145 ASN A O 1
ATOM 735 N N . TYR A 1 105 ? 30.726 -0.236 33.985 1.00 22.06 146 TYR A N 1
ATOM 736 C CA . TYR A 1 105 ? 31.152 1.089 33.480 1.00 21.67 146 TYR A CA 1
ATOM 737 C C . TYR A 1 105 ? 30.118 1.622 32.440 1.00 22.22 146 TYR A C 1
ATOM 738 O O . TYR A 1 105 ? 29.708 0.871 31.589 1.00 24.94 146 TYR A O 1
ATOM 747 N N . VAL A 1 106 ? 29.699 2.859 32.546 1.00 22.53 147 VAL A N 1
ATOM 748 C CA . VAL A 1 106 ? 28.731 3.481 31.609 1.00 22.99 147 VAL A CA 1
ATOM 749 C C . VAL A 1 106 ? 29.382 4.635 30.849 1.00 23.47 147 VAL A C 1
ATOM 750 O O . VAL A 1 106 ? 29.991 5.512 31.473 1.00 22.17 147 VAL A O 1
ATOM 754 N N . ASN A 1 107 ? 29.277 4.609 29.512 1.00 23.33 148 ASN A N 1
ATOM 755 C CA . ASN A 1 107 ? 29.662 5.709 28.641 1.00 22.89 148 ASN A CA 1
ATOM 756 C C . ASN A 1 107 ? 28.411 6.536 28.308 1.00 23.26 148 ASN A C 1
ATOM 757 O O . ASN A 1 107 ? 27.635 6.153 27.430 1.00 23.62 148 ASN A O 1
ATOM 762 N N . PRO A 1 108 ? 28.215 7.682 28.992 1.00 24.60 149 PRO A N 1
ATOM 763 C CA . PRO A 1 108 ? 26.951 8.399 28.797 1.00 24.79 149 PRO A CA 1
ATOM 764 C C . PRO A 1 108 ? 26.791 9.000 27.391 1.00 24.92 149 PRO A C 1
ATOM 765 O O . PRO A 1 108 ? 25.670 9.136 26.907 1.00 22.93 149 PRO A O 1
ATOM 769 N N . LYS A 1 109 ? 27.895 9.328 26.725 1.00 25.08 150 LYS A N 1
ATOM 770 C CA . LYS A 1 109 ? 27.801 9.860 25.362 1.00 27.30 150 LYS A CA 1
ATOM 771 C C . LYS A 1 109 ? 27.272 8.790 24.378 1.00 25.06 150 LYS A C 1
ATOM 772 O O . LYS A 1 109 ? 26.348 9.051 23.592 1.00 24.51 150 LYS A O 1
ATOM 778 N N . ALA A 1 110 ? 27.831 7.585 24.453 1.00 24.00 151 ALA A N 1
ATOM 779 C CA . ALA A 1 110 ? 27.401 6.454 23.605 1.00 23.23 151 ALA A CA 1
ATOM 780 C C . ALA A 1 110 ? 25.941 6.072 23.955 1.00 22.99 151 ALA A C 1
ATOM 781 O O . ALA A 1 110 ? 25.141 5.772 23.047 1.00 22.43 151 ALA A O 1
ATOM 783 N N . LEU A 1 111 ? 25.620 6.120 25.244 1.00 22.32 152 LEU A N 1
ATOM 784 C CA . LEU A 1 111 ? 24.248 5.824 25.750 1.00 22.38 152 LEU A CA 1
ATOM 785 C C . LEU A 1 111 ? 23.219 6.796 25.137 1.00 21.59 152 LEU A C 1
ATOM 786 O O . LEU A 1 111 ? 22.198 6.372 24.576 1.00 20.02 152 LEU A O 1
ATOM 791 N N . LEU A 1 112 ? 23.510 8.094 25.158 1.00 20.90 153 LEU A N 1
ATOM 792 C CA . LEU A 1 112 ? 22.581 9.067 24.590 1.00 21.13 153 LEU A CA 1
ATOM 793 C C . LEU A 1 112 ? 22.388 8.887 23.072 1.00 20.67 153 LEU A C 1
ATOM 794 O O . LEU A 1 112 ? 21.281 8.933 22.581 1.00 21.06 153 LEU A O 1
ATOM 799 N N . GLN A 1 113 ? 23.474 8.646 22.343 1.00 20.63 154 GLN A N 1
ATOM 800 C CA . GLN A 1 113 ? 23.396 8.373 20.919 1.00 21.22 154 GLN A CA 1
ATOM 801 C C . GLN A 1 113 ? 22.557 7.175 20.515 1.00 19.88 154 GLN A C 1
ATOM 802 O O . GLN A 1 113 ? 21.857 7.210 19.455 1.00 20.84 154 GLN A O 1
ATOM 808 N N . LEU A 1 114 ? 22.653 6.110 21.304 1.00 20.96 155 LEU A N 1
ATOM 809 C CA . LEU A 1 114 ? 21.818 4.936 21.058 1.00 21.39 155 LEU A CA 1
ATOM 810 C C . LEU A 1 114 ? 20.353 5.265 21.331 1.00 20.53 155 LEU A C 1
ATOM 811 O O . LEU A 1 114 ? 19.485 4.899 20.541 1.00 20.26 155 LEU A O 1
ATOM 816 N N . LEU A 1 115 ? 20.087 5.936 22.453 1.00 19.88 156 LEU A N 1
ATOM 817 C CA . LEU A 1 115 ? 18.698 6.172 22.892 1.00 21.17 156 LEU A CA 1
ATOM 818 C C . LEU A 1 115 ? 17.976 7.108 21.883 1.00 20.58 156 LEU A C 1
ATOM 819 O O . LEU A 1 115 ? 16.788 6.922 21.604 1.00 21.11 156 LEU A O 1
ATOM 824 N N . LYS A 1 116 ? 18.710 8.026 21.235 1.00 20.45 157 LYS A N 1
ATOM 825 C CA . LYS A 1 116 ? 18.155 8.924 20.200 1.00 20.60 157 LYS A CA 1
ATOM 826 C C . LYS A 1 116 ? 17.652 8.211 18.912 1.00 20.23 157 LYS A C 1
ATOM 827 O O . LYS A 1 116 ? 16.942 8.768 18.066 1.00 21.04 157 LYS A O 1
ATOM 833 N N . THR A 1 117 ? 18.087 6.982 18.759 1.00 21.26 158 THR A N 1
ATOM 834 C CA . THR A 1 117 ? 17.859 6.168 17.581 1.00 21.74 158 THR A CA 1
ATOM 835 C C . THR A 1 117 ? 16.405 5.592 17.571 1.00 22.47 158 THR A C 1
ATOM 836 O O . THR A 1 117 ? 15.860 5.293 16.510 1.00 22.26 158 THR A O 1
ATOM 840 N N . PHE A 1 118 ? 15.763 5.492 18.733 1.00 23.08 159 PHE A N 1
ATOM 841 C CA . PHE A 1 118 ? 14.394 4.925 18.821 1.00 24.70 159 PHE A CA 1
ATOM 842 C C . PHE A 1 118 ? 13.331 5.985 18.552 1.00 26.32 159 PHE A C 1
ATOM 843 O O . PHE A 1 118 ? 13.475 7.134 18.975 1.00 25.47 159 PHE A O 1
ATOM 851 N N . PRO A 1 119 ? 12.287 5.625 17.784 1.00 29.64 160 PRO A N 1
ATOM 852 C CA . PRO A 1 119 ? 11.089 6.482 17.667 1.00 31.14 160 PRO A CA 1
ATOM 853 C C . PRO A 1 119 ? 10.567 6.878 19.035 1.00 32.91 160 PRO A C 1
ATOM 854 O O . PRO A 1 119 ? 10.585 6.071 19.958 1.00 33.55 160 PRO A O 1
ATOM 858 N N . GLN A 1 120 ? 10.173 8.135 19.183 1.00 34.57 161 GLN A N 1
ATOM 859 C CA . GLN A 1 120 ? 9.975 8.713 20.523 1.00 36.59 161 GLN A CA 1
ATOM 860 C C . GLN A 1 120 ? 8.694 8.244 21.245 1.00 36.61 161 GLN A C 1
ATOM 861 O O . GLN A 1 120 ? 8.592 8.351 22.473 1.00 37.69 161 GLN A O 1
ATOM 867 N N . ASP A 1 121 ? 7.739 7.712 20.492 1.00 35.56 162 ASP A N 1
ATOM 868 C CA . ASP A 1 121 ? 6.430 7.354 21.040 1.00 35.76 162 ASP A CA 1
ATOM 869 C C . ASP A 1 121 ? 6.146 5.837 21.071 1.00 33.80 162 ASP A C 1
ATOM 870 O O . ASP A 1 121 ? 5.014 5.432 21.296 1.00 33.40 162 ASP A O 1
ATOM 875 N N . ARG A 1 122 ? 7.173 5.024 20.828 1.00 31.05 163 ARG A N 1
ATOM 876 C CA . ARG A 1 122 ? 7.079 3.581 20.951 1.00 29.72 163 ARG A CA 1
ATOM 877 C C . ARG A 1 122 ? 7.637 3.114 22.291 1.00 26.95 163 ARG A C 1
ATOM 878 O O . ARG A 1 122 ? 8.590 3.710 22.819 1.00 24.44 163 ARG A O 1
ATOM 886 N N . ASP A 1 123 ? 7.058 2.031 22.825 1.00 25.27 164 ASP A N 1
ATOM 887 C CA . ASP A 1 123 ? 7.646 1.311 23.986 1.00 24.36 164 ASP A CA 1
ATOM 888 C C . ASP A 1 123 ? 9.038 0.837 23.618 1.00 23.44 164 ASP A C 1
ATOM 889 O O . ASP A 1 123 ? 9.213 0.336 22.495 1.00 22.96 164 ASP A O 1
ATOM 894 N N . VAL A 1 124 ? 10.012 0.967 24.522 1.00 22.47 165 VAL A N 1
ATOM 895 C CA . VAL A 1 124 ? 11.326 0.316 24.276 1.00 21.98 165 VAL A CA 1
ATOM 896 C C . VAL A 1 124 ? 11.988 -0.290 25.499 1.00 21.33 165 VAL A C 1
ATOM 897 O O . VAL A 1 124 ? 11.978 0.265 26.579 1.00 20.32 165 VAL A O 1
ATOM 901 N N . TYR A 1 125 ? 12.453 -1.510 25.275 1.00 21.52 166 TYR A N 1
ATOM 902 C CA . TYR A 1 125 ? 13.311 -2.288 26.196 1.00 20.67 166 TYR A CA 1
ATOM 903 C C . TYR A 1 125 ? 14.511 -2.651 25.321 1.00 21.05 166 TYR A C 1
ATOM 904 O O . TYR A 1 125 ? 14.359 -3.322 24.272 1.00 19.59 166 TYR A O 1
ATOM 913 N N . VAL A 1 126 ? 15.692 -2.192 25.735 1.00 20.46 167 VAL A N 1
ATOM 914 C CA . VAL A 1 126 ? 16.927 -2.399 25.001 1.00 20.72 167 VAL A CA 1
ATOM 915 C C . VAL A 1 126 ? 18.047 -2.923 25.924 1.00 20.91 167 VAL A C 1
ATOM 916 O O . VAL A 1 126 ? 18.213 -2.499 27.101 1.00 20.73 167 VAL A O 1
ATOM 920 N N . GLY A 1 127 ? 18.820 -3.849 25.372 1.00 21.28 168 GLY A N 1
ATOM 921 C CA . GLY A 1 127 ? 19.917 -4.468 26.101 1.00 21.75 168 GLY A CA 1
ATOM 922 C C . GLY A 1 127 ? 20.536 -5.633 25.342 1.00 23.02 168 GLY A C 1
ATOM 923 O O . GLY A 1 127 ? 20.327 -5.801 24.138 1.00 22.90 168 GLY A O 1
ATOM 924 N N . LYS A 1 128 ? 21.242 -6.481 26.081 1.00 24.20 169 LYS A N 1
ATOM 925 C CA . LYS A 1 128 ? 21.984 -7.593 25.502 1.00 26.34 169 LYS A CA 1
ATOM 926 C C . LYS A 1 128 ? 21.169 -8.841 25.779 1.00 26.81 169 LYS A C 1
ATOM 927 O O . LYS A 1 128 ? 20.941 -9.177 26.932 1.00 26.04 169 LYS A O 1
ATOM 933 N N . PRO A 1 129 ? 20.708 -9.498 24.729 1.00 27.81 170 PRO A N 1
ATOM 934 C CA . PRO A 1 129 ? 19.747 -10.586 24.930 1.00 29.70 170 PRO A CA 1
ATOM 935 C C . PRO A 1 129 ? 20.333 -11.868 25.517 1.00 30.76 170 PRO A C 1
ATOM 936 O O . PRO A 1 129 ? 21.499 -12.193 25.300 1.00 30.00 170 PRO A O 1
ATOM 940 N N . SER A 1 130 ? 19.500 -12.553 26.294 1.00 32.89 171 SER A N 1
ATOM 941 C CA . SER A 1 130 ? 19.826 -13.851 26.884 1.00 34.40 171 SER A CA 1
ATOM 942 C C . SER A 1 130 ? 18.544 -14.683 27.010 1.00 35.41 171 SER A C 1
ATOM 943 O O . SER A 1 130 ? 17.440 -14.128 27.144 1.00 34.68 171 SER A O 1
ATOM 946 N N . LEU A 1 131 ? 18.703 -16.008 26.955 1.00 36.33 172 LEU A N 1
ATOM 947 C CA . LEU A 1 131 ? 17.605 -16.973 27.116 1.00 37.63 172 LEU A CA 1
ATOM 948 C C . LEU A 1 131 ? 17.820 -17.772 28.411 1.00 37.91 172 LEU A C 1
ATOM 949 O O . LEU A 1 131 ? 18.929 -17.775 28.968 1.00 38.83 172 LEU A O 1
ATOM 954 N N . PHE A 1 151 ? 11.952 -17.410 27.294 1.00 38.80 192 PHE A N 1
ATOM 955 C CA . PHE A 1 151 ? 11.675 -16.031 26.860 1.00 38.40 192 PHE A CA 1
ATOM 956 C C . PHE A 1 151 ? 12.979 -15.209 26.854 1.00 37.68 192 PHE A C 1
ATOM 957 O O . PHE A 1 151 ? 13.870 -15.423 27.707 1.00 38.28 192 PHE A O 1
ATOM 965 N N . TRP A 1 152 ? 13.082 -14.278 25.905 1.00 36.69 193 TRP A N 1
ATOM 966 C CA . TRP A 1 152 ? 14.230 -13.350 25.833 1.00 35.66 193 TRP A CA 1
ATOM 967 C C . TRP A 1 152 ? 14.206 -12.320 26.969 1.00 34.23 193 TRP A C 1
ATOM 968 O O . TRP A 1 152 ? 13.146 -11.847 27.372 1.00 35.10 193 TRP A O 1
ATOM 979 N N . PHE A 1 153 ? 15.380 -11.991 27.502 1.00 31.13 194 PHE A N 1
ATOM 980 C CA . PHE A 1 153 ? 15.489 -10.950 28.544 1.00 29.26 194 PHE A CA 1
ATOM 981 C C . PHE A 1 153 ? 16.865 -10.284 28.449 1.00 27.74 194 PHE A C 1
ATOM 982 O O . PHE A 1 153 ? 17.803 -10.883 27.949 1.00 27.37 194 PHE A O 1
ATOM 990 N N . ALA A 1 154 ? 16.962 -9.035 28.893 1.00 26.95 195 ALA A N 1
ATOM 991 C CA . ALA A 1 154 ? 18.228 -8.323 28.905 1.00 26.66 195 ALA A CA 1
ATOM 992 C C . ALA A 1 154 ? 18.978 -8.752 30.163 1.00 27.07 195 ALA A C 1
ATOM 993 O O . ALA A 1 154 ? 18.500 -8.532 31.296 1.00 28.04 195 ALA A O 1
ATOM 995 N N . THR A 1 155 ? 20.178 -9.308 29.968 1.00 27.17 196 THR A N 1
ATOM 996 C CA . THR A 1 155 ? 21.069 -9.676 31.072 1.00 26.77 196 THR A CA 1
ATOM 997 C C . THR A 1 155 ? 21.334 -8.458 31.968 1.00 26.04 196 THR A C 1
ATOM 998 O O . THR A 1 155 ? 21.802 -7.430 31.478 1.00 25.58 196 THR A O 1
ATOM 1002 N N . GLY A 1 156 ? 21.077 -8.587 33.272 1.00 25.82 197 GLY A N 1
ATOM 1003 C CA . GLY A 1 156 ? 21.157 -7.448 34.185 1.00 25.72 197 GLY A CA 1
ATOM 1004 C C . GLY A 1 156 ? 22.568 -6.910 34.383 1.00 25.97 197 GLY A C 1
ATOM 1005 O O . GLY A 1 156 ? 22.772 -5.710 34.550 1.00 26.19 197 GLY A O 1
ATOM 1006 N N . GLY A 1 157 ? 23.535 -7.826 34.377 1.00 25.81 198 GLY A N 1
ATOM 1007 C CA . GLY A 1 157 ? 24.951 -7.479 34.450 1.00 25.95 198 GLY A CA 1
ATOM 1008 C C . GLY A 1 157 ? 25.561 -6.787 33.238 1.00 24.76 198 GLY A C 1
ATOM 1009 O O . GLY A 1 157 ? 26.695 -6.332 33.344 1.00 24.27 198 GLY A O 1
ATOM 1010 N N . ALA A 1 158 ? 24.818 -6.693 32.113 1.00 22.62 199 ALA A N 1
ATOM 1011 C CA . ALA A 1 158 ? 25.189 -5.853 30.949 1.00 22.26 199 ALA A CA 1
ATOM 1012 C C . ALA A 1 158 ? 24.581 -4.428 30.963 1.00 22.22 199 ALA A C 1
ATOM 1013 O O . ALA A 1 158 ? 24.949 -3.550 30.164 1.00 23.33 199 ALA A O 1
ATOM 1015 N N . GLY A 1 159 ? 23.614 -4.226 31.850 1.00 22.76 200 GLY A N 1
ATOM 1016 C CA . GLY A 1 159 ? 22.837 -3.002 31.857 1.00 23.18 200 GLY A CA 1
ATOM 1017 C C . GLY A 1 159 ? 21.697 -3.099 30.848 1.00 23.57 200 GLY A C 1
ATOM 1018 O O . GLY A 1 159 ? 21.808 -3.764 29.796 1.00 24.72 200 GLY A O 1
ATOM 1019 N N . PHE A 1 160 ? 20.597 -2.439 31.166 1.00 22.14 201 PHE A N 1
ATOM 1020 C CA . PHE A 1 160 ? 19.466 -2.404 30.262 1.00 22.00 201 PHE A CA 1
ATOM 1021 C C . PHE A 1 160 ? 18.693 -1.134 30.493 1.00 21.45 201 PHE A C 1
ATOM 1022 O O . PHE A 1 160 ? 18.808 -0.539 31.578 1.00 21.06 201 PHE A O 1
ATOM 1030 N N . CYS A 1 161 ? 17.973 -0.686 29.452 1.00 21.17 202 CYS A N 1
ATOM 1031 C CA . CYS A 1 161 ? 17.133 0.534 29.535 1.00 21.28 202 CYS A CA 1
ATOM 1032 C C . CYS A 1 161 ? 15.681 0.257 29.107 1.00 19.87 202 CYS A C 1
ATOM 1033 O O . CYS A 1 161 ? 15.415 -0.579 28.217 1.00 20.48 202 CYS A O 1
ATOM 1036 N N . ILE A 1 162 ? 14.780 0.949 29.800 1.00 21.03 203 ILE A N 1
ATOM 1037 C CA . ILE A 1 162 ? 13.331 0.960 29.551 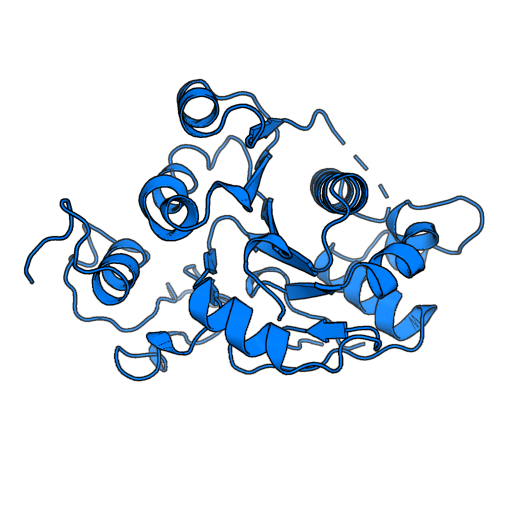1.00 21.63 203 ILE A CA 1
ATOM 1038 C C . ILE A 1 162 ? 12.876 2.418 29.593 1.00 21.98 203 ILE A C 1
ATOM 1039 O O . ILE A 1 162 ? 13.299 3.167 30.467 1.00 21.08 203 ILE A O 1
ATOM 1044 N N . ASN A 1 163 ? 11.998 2.805 28.676 1.00 21.46 204 ASN A N 1
ATOM 1045 C CA . ASN A 1 163 ? 11.341 4.117 28.758 1.00 21.57 204 ASN A CA 1
ATOM 1046 C C . ASN A 1 163 ? 10.092 4.172 29.680 1.00 20.90 204 ASN A C 1
ATOM 1047 O O . ASN A 1 163 ? 9.490 3.142 30.049 1.00 20.76 204 ASN A O 1
ATOM 1052 N N . ARG A 1 164 ? 9.761 5.380 30.118 1.00 21.63 205 ARG A N 1
ATOM 1053 C CA . ARG A 1 164 ? 8.716 5.594 31.157 1.00 21.17 205 ARG A CA 1
ATOM 1054 C C . ARG A 1 164 ? 7.348 4.970 30.794 1.00 22.13 205 ARG A C 1
ATOM 1055 O O . ARG A 1 164 ? 6.663 4.420 31.672 1.00 20.88 205 ARG A O 1
ATOM 1063 N N . GLN A 1 165 ? 6.959 5.087 29.517 1.00 22.19 206 GLN A N 1
ATOM 1064 C CA . GLN A 1 165 ? 5.656 4.597 29.032 1.00 22.24 206 GLN A CA 1
ATOM 1065 C C . GLN A 1 165 ? 5.567 3.077 29.226 1.00 22.04 206 GLN A C 1
ATOM 1066 O O . GLN A 1 165 ? 4.553 2.570 29.727 1.00 21.08 206 GLN A O 1
ATOM 1072 N N . LEU A 1 166 ? 6.644 2.357 28.903 1.00 21.07 207 LEU A N 1
ATOM 1073 C CA . LEU A 1 166 ? 6.673 0.897 29.150 1.00 21.05 207 LEU A CA 1
ATOM 1074 C C . LEU A 1 166 ? 6.747 0.595 30.651 1.00 20.91 207 LEU A C 1
ATOM 1075 O O . LEU A 1 166 ? 6.045 -0.264 31.148 1.00 19.71 207 LEU A O 1
ATOM 1080 N N . ALA A 1 167 ? 7.601 1.323 31.392 1.00 20.62 208 ALA A N 1
ATOM 1081 C CA . ALA A 1 167 ? 7.693 1.105 32.844 1.00 20.29 208 ALA A CA 1
ATOM 1082 C C . ALA A 1 167 ? 6.377 1.284 33.610 1.00 19.83 208 ALA A C 1
ATOM 1083 O O . ALA A 1 167 ? 6.076 0.508 34.521 1.00 19.43 208 ALA A O 1
ATOM 1085 N N . LEU A 1 168 ? 5.584 2.291 33.231 1.00 20.16 209 LEU A N 1
ATOM 1086 C CA . LEU A 1 168 ? 4.283 2.522 33.863 1.00 20.15 209 LEU A CA 1
ATOM 1087 C C . LEU A 1 168 ? 3.323 1.345 33.587 1.00 20.59 209 LEU A C 1
ATOM 1088 O O . LEU A 1 168 ? 2.454 1.035 34.429 1.00 21.36 209 LEU A O 1
ATOM 1093 N N . LYS A 1 169 ? 3.461 0.708 32.418 1.00 19.65 210 LYS A N 1
ATOM 1094 C CA . LYS A 1 169 ? 2.621 -0.483 32.079 1.00 20.11 210 LYS A CA 1
ATOM 1095 C C . LYS A 1 169 ? 3.007 -1.726 32.913 1.00 19.27 210 LYS A C 1
ATOM 1096 O O . LYS A 1 169 ? 2.195 -2.622 33.098 1.00 17.55 210 LYS A O 1
ATOM 1102 N N . MET A 1 170 ? 4.252 -1.767 33.391 1.00 19.41 211 MET A N 1
ATOM 1103 C CA . MET A 1 170 ? 4.791 -2.876 34.195 1.00 18.88 211 MET A CA 1
ATOM 1104 C C . MET A 1 170 ? 4.366 -2.878 35.669 1.00 19.10 211 MET A C 1
ATOM 1105 O O . MET A 1 170 ? 4.413 -3.947 36.319 1.00 19.90 211 MET A O 1
ATOM 1110 N N . VAL A 1 171 ? 3.939 -1.715 36.195 1.00 18.86 212 VAL A N 1
ATOM 1111 C CA . VAL A 1 171 ? 3.578 -1.535 37.645 1.00 19.25 212 VAL A CA 1
ATOM 1112 C C . VAL A 1 171 ? 2.783 -2.674 38.326 1.00 19.10 212 VAL A C 1
ATOM 1113 O O . VAL A 1 171 ? 3.151 -3.076 39.438 1.00 20.87 212 VAL A O 1
ATOM 1117 N N . PRO A 1 172 ? 1.685 -3.172 37.705 1.00 19.52 213 PRO A N 1
ATOM 1118 C CA . PRO A 1 172 ? 0.909 -4.214 38.409 1.00 20.39 213 PRO A CA 1
ATOM 1119 C C . PRO A 1 172 ? 1.731 -5.463 38.769 1.00 20.83 213 PRO A C 1
ATOM 1120 O O . PRO A 1 172 ? 1.559 -6.003 39.859 1.00 22.16 213 PRO A O 1
ATOM 1124 N N . TRP A 1 173 ? 2.627 -5.889 37.869 1.00 21.50 214 TRP A N 1
ATOM 1125 C CA . TRP A 1 173 ? 3.461 -7.077 38.081 1.00 22.40 214 TRP A CA 1
ATOM 1126 C C . TRP A 1 173 ? 4.691 -6.747 38.934 1.00 23.12 214 TRP A C 1
ATOM 1127 O O . TRP A 1 173 ? 5.010 -7.466 39.900 1.00 23.29 214 TRP A O 1
ATOM 1138 N N . ALA A 1 174 ? 5.339 -5.634 38.614 1.00 24.23 215 ALA A N 1
ATOM 1139 C CA . ALA A 1 174 ? 6.571 -5.229 39.298 1.00 25.40 215 ALA A CA 1
ATOM 1140 C C . ALA A 1 174 ? 6.341 -4.949 40.809 1.00 26.38 215 ALA A C 1
ATOM 1141 O O . ALA A 1 174 ? 7.257 -5.156 41.649 1.00 26.85 215 ALA A O 1
ATOM 1143 N N . SER A 1 175 ? 5.124 -4.518 41.161 1.00 25.97 216 SER A N 1
ATOM 1144 C CA . SER A 1 175 ? 4.763 -4.245 42.555 1.00 25.48 216 SER A CA 1
ATOM 1145 C C . SER A 1 175 ? 4.206 -5.454 43.291 1.00 24.70 216 SER A C 1
ATOM 1146 O O . SER A 1 175 ? 3.865 -5.346 44.474 1.00 24.96 216 SER A O 1
ATOM 1149 N N . GLY A 1 176 ? 4.086 -6.593 42.595 1.00 24.18 217 GLY A N 1
ATOM 1150 C CA . GLY A 1 176 ? 3.492 -7.794 43.161 1.00 23.93 217 GLY A CA 1
ATOM 1151 C C . GLY A 1 176 ? 2.073 -7.574 43.630 1.00 23.35 217 GLY A C 1
ATOM 1152 O O . GLY A 1 176 ? 1.689 -8.034 44.698 1.00 23.59 217 GLY A O 1
ATOM 1153 N N . SER A 1 177 ? 1.283 -6.869 42.832 1.00 23.15 218 SER A N 1
ATOM 1154 C CA . SER A 1 177 ? -0.075 -6.493 43.248 1.00 23.26 218 SER A CA 1
ATOM 1155 C C . SER A 1 177 ? -1.010 -7.717 43.316 1.00 23.38 218 SER A C 1
ATOM 1156 O O . SER A 1 177 ? -0.747 -8.739 42.686 1.00 22.84 218 SER A O 1
ATOM 1159 N N . HIS A 1 178 ? -2.115 -7.588 44.050 1.00 23.87 219 HIS A N 1
ATOM 1160 C CA . HIS A 1 178 ? -2.975 -8.736 44.355 1.00 25.26 219 HIS A CA 1
ATOM 1161 C C . HIS A 1 178 ? -3.980 -9.040 43.233 1.00 25.32 219 HIS A C 1
ATOM 1162 O O . HIS A 1 178 ? -4.752 -9.984 43.328 1.00 26.88 219 HIS A O 1
ATOM 1169 N N . PHE A 1 179 ? -3.929 -8.265 42.155 1.00 25.52 220 PHE A N 1
ATOM 1170 C CA . PHE A 1 179 ? -4.876 -8.453 41.055 1.00 25.61 220 PHE A CA 1
ATOM 1171 C C . PHE A 1 179 ? -4.192 -8.809 39.706 1.00 25.02 220 PHE A C 1
ATOM 1172 O O . PHE A 1 179 ? -4.790 -8.711 38.639 1.00 25.12 220 PHE A O 1
ATOM 1180 N N . VAL A 1 180 ? -2.959 -9.287 39.782 1.00 24.91 221 VAL A N 1
ATOM 1181 C CA . VAL A 1 180 ? -2.306 -9.968 38.666 1.00 25.13 221 VAL A CA 1
ATOM 1182 C C . VAL A 1 180 ? -1.675 -11.254 39.198 1.00 26.10 221 VAL A C 1
ATOM 1183 O O . VAL A 1 180 ? -1.513 -11.434 40.411 1.00 25.17 221 VAL A O 1
ATOM 1187 N N . ASP A 1 181 ? -1.329 -12.139 38.268 1.00 26.91 222 ASP A N 1
ATOM 1188 C CA . ASP A 1 181 ? -0.721 -13.414 38.596 1.00 28.16 222 ASP A CA 1
ATOM 1189 C C . ASP A 1 181 ? 0.782 -13.247 38.602 1.00 28.51 222 ASP A C 1
ATOM 1190 O O . ASP A 1 181 ? 1.402 -12.912 37.569 1.00 28.68 222 ASP A O 1
ATOM 1195 N N . THR A 1 182 ? 1.356 -13.416 39.790 1.00 29.18 223 THR A N 1
ATOM 1196 C CA . THR A 1 182 ? 2.803 -13.300 39.978 1.00 30.22 223 THR A CA 1
ATOM 1197 C C . THR A 1 182 ? 3.470 -14.612 40.427 1.00 30.75 223 THR A C 1
ATOM 1198 O O . THR A 1 182 ? 4.667 -14.625 40.699 1.00 30.12 223 THR A O 1
ATOM 1202 N N . SER A 1 183 ? 2.710 -15.705 40.443 1.00 31.41 224 SER A N 1
ATOM 1203 C CA . SER A 1 183 ? 3.247 -17.039 40.732 1.00 32.45 224 SER A CA 1
ATOM 1204 C C . SER A 1 183 ? 4.505 -17.357 39.922 1.00 33.73 224 SER A C 1
ATOM 1205 O O . SER A 1 183 ? 5.470 -17.884 40.460 1.00 33.83 224 SER A O 1
ATOM 1208 N N . ALA A 1 184 ? 4.481 -17.028 38.629 1.00 35.46 225 ALA A N 1
ATOM 1209 C CA . ALA A 1 184 ? 5.663 -17.131 37.757 1.00 36.68 225 ALA A CA 1
ATOM 1210 C C . ALA A 1 184 ? 6.767 -16.137 38.124 1.00 37.73 225 ALA A C 1
ATOM 1211 O O . ALA A 1 184 ? 7.967 -16.412 37.941 1.00 38.99 225 ALA A O 1
ATOM 1213 N N . LEU A 1 185 ? 6.372 -14.977 38.641 1.00 38.86 226 LEU A N 1
ATOM 1214 C CA . LEU A 1 185 ? 7.319 -13.920 38.977 1.00 39.08 226 LEU A CA 1
ATOM 1215 C C . LEU A 1 185 ? 8.193 -14.236 40.198 1.00 39.62 226 LEU A C 1
ATOM 1216 O O . LEU A 1 185 ? 9.343 -13.819 40.225 1.00 39.42 226 LEU A O 1
ATOM 1221 N N . ILE A 1 186 ? 7.669 -14.967 41.187 1.00 39.90 227 ILE A N 1
ATOM 1222 C CA . ILE A 1 186 ? 8.347 -15.108 42.502 1.00 40.50 227 ILE A CA 1
ATOM 1223 C C . ILE A 1 186 ? 9.663 -15.914 42.490 1.00 40.90 227 ILE A C 1
ATOM 1224 O O . ILE A 1 186 ? 10.558 -15.614 43.277 1.00 41.23 227 ILE A O 1
ATOM 1229 N N . ARG A 1 187 ? 9.782 -16.920 41.622 1.00 41.00 228 ARG A N 1
ATOM 1230 C CA . ARG A 1 187 ? 11.037 -17.689 41.499 1.00 41.60 228 ARG A CA 1
ATOM 1231 C C . ARG A 1 187 ? 11.911 -17.336 40.264 1.00 40.18 228 ARG A C 1
ATOM 1232 O O . ARG A 1 187 ? 12.688 -18.160 39.783 1.00 40.54 228 ARG A O 1
ATOM 1240 N N . LEU A 1 188 ? 11.778 -16.111 39.757 1.00 37.99 229 LEU A N 1
ATOM 1241 C CA . LEU A 1 188 ? 12.674 -15.576 38.709 1.00 36.20 229 LEU A CA 1
ATOM 1242 C C . LEU A 1 188 ? 13.595 -14.540 39.320 1.00 34.36 229 LEU A C 1
ATOM 1243 O O . LEU A 1 188 ? 13.169 -13.794 40.201 1.00 33.50 229 LEU A O 1
ATOM 1248 N N . PRO A 1 189 ? 14.858 -14.462 38.850 1.00 32.73 230 PRO A N 1
ATOM 1249 C CA . PRO A 1 189 ? 15.708 -13.328 39.205 1.00 31.92 230 PRO A CA 1
ATOM 1250 C C . PRO A 1 189 ? 15.144 -12.005 38.680 1.00 31.06 230 PRO A C 1
ATOM 1251 O O . PRO A 1 189 ? 14.297 -12.015 37.786 1.00 29.73 230 PRO A O 1
ATOM 1255 N N . ASP A 1 190 ? 15.632 -10.902 39.231 1.00 31.01 231 ASP A N 1
ATOM 1256 C CA . ASP A 1 190 ? 15.214 -9.549 38.808 1.00 31.26 231 ASP A CA 1
ATOM 1257 C C . ASP A 1 190 ? 15.253 -9.312 37.282 1.00 30.94 231 ASP A C 1
ATOM 1258 O O . ASP A 1 190 ? 14.259 -8.839 36.691 1.00 29.19 231 ASP A O 1
ATOM 1263 N N . ASP A 1 191 ? 16.384 -9.603 36.635 1.00 30.36 232 ASP A N 1
ATOM 1264 C CA . ASP A 1 191 ? 16.497 -9.328 35.169 1.00 29.92 232 ASP A CA 1
ATOM 1265 C C . ASP A 1 191 ? 15.502 -10.146 34.323 1.00 29.41 232 ASP A C 1
ATOM 1266 O O . ASP A 1 191 ? 14.872 -9.634 33.399 1.00 27.88 232 ASP A O 1
ATOM 1271 N N . CYS A 1 192 ? 15.349 -11.422 34.674 1.00 28.36 233 CYS A N 1
ATOM 1272 C CA . CYS A 1 192 ? 14.405 -12.298 34.044 1.00 28.17 233 CYS A CA 1
ATOM 1273 C C . CYS A 1 192 ? 12.973 -11.802 34.222 1.00 26.00 233 CYS A C 1
ATOM 1274 O O . CYS A 1 192 ? 12.164 -11.874 33.305 1.00 25.78 233 CYS A O 1
ATOM 1277 N N . THR A 1 193 ? 12.676 -11.393 35.442 1.00 25.64 234 THR A N 1
ATOM 1278 C CA . THR A 1 193 ? 11.336 -10.933 35.807 1.00 24.53 234 THR A CA 1
ATOM 1279 C C . THR A 1 193 ? 10.930 -9.747 34.910 1.00 23.99 234 THR A C 1
ATOM 1280 O O . THR A 1 193 ? 9.798 -9.661 34.451 1.00 23.34 234 THR A O 1
ATOM 1284 N N . VAL A 1 194 ? 11.866 -8.825 34.738 1.00 23.33 235 VAL A N 1
ATOM 1285 C CA . VAL A 1 194 ? 11.689 -7.640 33.876 1.00 23.00 235 VAL A CA 1
ATOM 1286 C C . VAL A 1 194 ? 11.350 -8.063 32.445 1.00 23.47 235 VAL A C 1
ATOM 1287 O O . VAL A 1 194 ? 10.359 -7.589 31.861 1.00 21.15 235 VAL A O 1
ATOM 1291 N N . GLY A 1 195 ? 12.119 -9.002 31.891 1.00 23.06 236 GLY A N 1
ATOM 1292 C CA . GLY A 1 195 ? 11.835 -9.468 30.525 1.00 23.08 236 GLY A CA 1
ATOM 1293 C C . GLY A 1 195 ? 10.518 -10.206 30.361 1.00 22.12 236 GLY A C 1
ATOM 1294 O O . GLY A 1 195 ? 9.804 -10.039 29.359 1.00 22.40 236 GLY A O 1
ATOM 1295 N N . TYR A 1 196 ? 10.214 -11.059 31.344 1.00 22.29 237 TYR A N 1
ATOM 1296 C CA . TYR A 1 196 ? 8.955 -11.794 31.394 1.00 22.21 237 TYR A CA 1
ATOM 1297 C C . TYR A 1 196 ? 7.768 -10.839 31.379 1.00 20.68 237 TYR A C 1
ATOM 1298 O O . TYR A 1 196 ? 6.821 -11.002 30.632 1.00 20.28 237 TYR A O 1
ATOM 1307 N N . ILE A 1 197 ? 7.806 -9.832 32.237 1.00 21.26 238 ILE A N 1
ATOM 1308 C CA . ILE A 1 197 ? 6.695 -8.873 32.291 1.00 19.74 238 ILE A CA 1
ATOM 1309 C C . ILE A 1 197 ? 6.479 -8.224 30.922 1.00 20.09 238 ILE A C 1
ATOM 1310 O O . ILE A 1 197 ? 5.354 -8.223 30.381 1.00 19.38 238 ILE A O 1
ATOM 1315 N N . ILE A 1 198 ? 7.571 -7.754 30.328 1.00 20.30 239 ILE A N 1
ATOM 1316 C CA . ILE A 1 198 ? 7.496 -7.023 29.064 1.00 20.55 239 ILE A CA 1
ATOM 1317 C C . ILE A 1 198 ? 7.076 -7.925 27.881 1.00 21.37 239 ILE A C 1
ATOM 1318 O O . ILE A 1 198 ? 6.199 -7.547 27.105 1.00 20.91 239 ILE A O 1
ATOM 1323 N N . GLU A 1 199 ? 7.710 -9.090 27.735 1.00 22.33 240 GLU A N 1
ATOM 1324 C CA . GLU A 1 199 ? 7.391 -9.975 26.601 1.00 24.61 240 GLU A CA 1
ATOM 1325 C C . GLU A 1 199 ? 6.097 -10.773 26.827 1.00 23.62 240 GLU A C 1
ATOM 1326 O O . GLU A 1 199 ? 5.262 -10.880 25.939 1.00 23.16 240 GLU A O 1
ATOM 1332 N N . CYS A 1 200 ? 5.940 -11.320 28.024 1.00 24.32 241 CYS A N 1
ATOM 1333 C CA . CYS A 1 200 ? 4.881 -12.308 28.288 1.00 24.42 241 CYS A CA 1
ATOM 1334 C C . CYS A 1 200 ? 3.570 -11.725 28.797 1.00 24.17 241 CYS A C 1
ATOM 1335 O O . CYS A 1 200 ? 2.503 -12.275 28.536 1.00 24.65 241 CYS A O 1
ATOM 1338 N N . LYS A 1 201 ? 3.638 -10.615 29.508 1.00 23.03 242 LYS A N 1
ATOM 1339 C CA . LYS A 1 201 ? 2.442 -9.925 29.983 1.00 22.76 242 LYS A CA 1
ATOM 1340 C C . LYS A 1 201 ? 2.037 -8.740 29.099 1.00 22.72 242 LYS A C 1
ATOM 1341 O O . LYS A 1 201 ? 0.850 -8.499 28.944 1.00 23.51 242 LYS A O 1
ATOM 1347 N N . LEU A 1 202 ? 2.989 -8.019 28.509 1.00 23.20 243 LEU A N 1
ATOM 1348 C CA . LEU A 1 202 ? 2.693 -6.784 27.745 1.00 23.56 243 LEU A CA 1
ATOM 1349 C C . LEU A 1 202 ? 2.803 -6.907 26.196 1.00 25.46 243 LEU A C 1
ATOM 1350 O O . LEU A 1 202 ? 2.474 -5.957 25.458 1.00 25.88 243 LEU A O 1
ATOM 1355 N N . GLY A 1 203 ? 3.253 -8.062 25.706 1.00 26.08 244 GLY A N 1
ATOM 1356 C CA . GLY A 1 203 ? 3.400 -8.284 24.260 1.00 26.70 244 GLY A CA 1
ATOM 1357 C C . GLY A 1 203 ? 4.480 -7.480 23.554 1.00 27.21 244 GLY A C 1
ATOM 1358 O O . GLY A 1 203 ? 4.464 -7.371 22.316 1.00 27.16 244 GLY A O 1
ATOM 1359 N N . GLY A 1 204 ? 5.419 -6.937 24.332 1.00 27.37 245 GLY A N 1
ATOM 1360 C CA . GLY A 1 204 ? 6.554 -6.177 23.819 1.00 27.92 245 GLY A CA 1
ATOM 1361 C C . GLY A 1 204 ? 7.721 -7.075 23.421 1.00 27.93 245 GLY A C 1
ATOM 1362 O O . GLY A 1 204 ? 7.622 -8.286 23.488 1.00 27.49 245 GLY A O 1
ATOM 1363 N N . ARG A 1 205 ? 8.842 -6.474 23.020 1.00 28.00 246 ARG A N 1
ATOM 1364 C CA . ARG A 1 205 ? 9.985 -7.252 22.564 1.00 29.42 246 ARG A CA 1
ATOM 1365 C C . ARG A 1 205 ? 11.284 -6.555 22.937 1.00 28.07 246 ARG A C 1
ATOM 1366 O O . ARG A 1 205 ? 11.388 -5.328 22.821 1.00 29.29 246 ARG A O 1
ATOM 1374 N N . LEU A 1 206 ? 12.244 -7.340 23.409 1.00 26.34 247 LEU A N 1
ATOM 1375 C CA . LEU A 1 206 ? 13.598 -6.843 23.614 1.00 25.39 247 LEU A CA 1
ATOM 1376 C C . LEU A 1 206 ? 14.178 -6.415 22.277 1.00 24.39 247 LEU A C 1
ATOM 1377 O O . LEU A 1 206 ? 14.161 -7.186 21.310 1.00 23.38 247 LEU A O 1
ATOM 1382 N N . GLN A 1 207 ? 14.701 -5.199 22.230 1.00 24.23 248 GLN A N 1
ATOM 1383 C CA . GLN A 1 207 ? 15.470 -4.744 21.071 1.00 24.78 248 GLN A CA 1
ATOM 1384 C C . GLN A 1 207 ? 16.954 -5.021 21.335 1.00 23.71 248 GLN A C 1
ATOM 1385 O O . GLN A 1 207 ? 17.505 -4.436 22.214 1.00 21.92 248 GLN A O 1
ATOM 1391 N N . PRO A 1 208 ? 17.573 -5.964 20.609 1.00 22.72 249 PRO A N 1
ATOM 1392 C CA . PRO A 1 208 ? 18.971 -6.208 20.969 1.00 22.89 249 PRO A CA 1
ATOM 1393 C C . PRO A 1 208 ? 19.900 -5.077 20.519 1.00 23.03 249 PRO A C 1
ATOM 1394 O O . PRO A 1 208 ? 19.657 -4.431 19.469 1.00 21.71 249 PRO A O 1
ATOM 1398 N N . SER A 1 209 ? 20.944 -4.829 21.326 1.00 22.40 250 SER A N 1
ATOM 1399 C CA . SER A 1 209 ? 22.029 -3.955 20.918 1.00 22.44 250 SER A CA 1
ATOM 1400 C C . SER A 1 209 ? 23.387 -4.610 21.219 1.00 22.37 250 SER A C 1
ATOM 1401 O O . SER A 1 209 ? 23.599 -5.035 22.347 1.00 23.34 250 SER A O 1
ATOM 1404 N N . PRO A 1 210 ? 24.333 -4.567 20.262 1.00 22.31 251 PRO A N 1
ATOM 1405 C CA . PRO A 1 210 ? 25.675 -5.106 20.551 1.00 22.75 251 PRO A CA 1
ATOM 1406 C C . PRO A 1 210 ? 26.513 -4.231 21.519 1.00 22.29 251 PRO A C 1
ATOM 1407 O O . PRO A 1 210 ? 27.633 -4.620 21.880 1.00 23.21 251 PRO A O 1
ATOM 1411 N N . LEU A 1 211 ? 25.983 -3.079 21.941 1.00 21.46 252 LEU A N 1
ATOM 1412 C CA . LEU A 1 211 ? 26.768 -2.072 22.737 1.00 21.86 252 LEU A CA 1
ATOM 1413 C C . LEU A 1 211 ? 26.802 -2.236 24.276 1.00 22.66 252 LEU A C 1
ATOM 1414 O O . LEU A 1 211 ? 27.523 -1.501 24.980 1.00 23.03 252 LEU A O 1
ATOM 1419 N N . PHE A 1 212 ? 25.972 -3.142 24.794 1.00 22.41 253 PHE A N 1
ATOM 1420 C CA . PHE A 1 212 ? 25.926 -3.482 26.216 1.00 23.37 253 PHE A CA 1
ATOM 1421 C C . PHE A 1 212 ? 26.730 -4.786 26.465 1.00 22.92 253 PHE A C 1
ATOM 1422 O O . PHE A 1 212 ? 26.587 -5.751 25.710 1.00 22.59 253 PHE A O 1
ATOM 1430 N N . HIS A 1 213 ? 27.544 -4.798 27.535 1.00 23.14 254 HIS A N 1
ATOM 1431 C CA . HIS A 1 213 ? 28.429 -5.887 27.835 1.00 22.20 254 HIS A CA 1
ATOM 1432 C C . HIS A 1 213 ? 28.422 -6.269 29.337 1.00 22.37 254 HIS A C 1
ATOM 1433 O O . HIS A 1 213 ? 28.505 -5.404 30.219 1.00 22.06 254 HIS A O 1
ATOM 1440 N N . SER A 1 214 ? 28.234 -7.565 29.592 1.00 23.08 255 SER A N 1
ATOM 1441 C CA . SER A 1 214 ? 28.454 -8.182 30.914 1.00 23.42 255 SER A CA 1
ATOM 1442 C C . SER A 1 214 ? 29.868 -8.768 30.976 1.00 24.50 255 SER A C 1
ATOM 1443 O O . SER A 1 214 ? 30.589 -8.713 29.976 1.00 25.43 255 SER A O 1
ATOM 1446 N N . HIS A 1 215 ? 30.214 -9.392 32.119 1.00 23.92 256 HIS A N 1
ATOM 1447 C CA . HIS A 1 215 ? 31.489 -10.118 32.296 1.00 25.19 256 HIS A CA 1
ATOM 1448 C C . HIS A 1 215 ? 31.270 -11.631 32.094 1.00 26.30 256 HIS A C 1
ATOM 1449 O O . HIS A 1 215 ? 32.155 -12.462 32.313 1.00 26.76 256 HIS A O 1
ATOM 1456 N N . LEU A 1 216 ? 30.088 -11.966 31.581 1.00 28.72 257 LEU A N 1
ATOM 1457 C CA . LEU A 1 216 ? 29.778 -13.336 31.111 1.00 31.36 257 LEU A CA 1
ATOM 1458 C C . LEU A 1 216 ? 29.995 -13.420 29.590 1.00 33.44 257 LEU A C 1
ATOM 1459 O O . LEU A 1 216 ? 29.218 -14.066 28.885 1.00 34.85 257 LEU A O 1
ATOM 1464 N N . GLU A 1 217 ? 31.061 -12.754 29.130 1.00 34.40 258 GLU A N 1
ATOM 1465 C CA . GLU A 1 217 ? 31.334 -12.408 27.735 1.00 34.47 258 GLU A CA 1
ATOM 1466 C C . GLU A 1 217 ? 32.828 -12.399 27.658 1.00 34.59 258 GLU A C 1
ATOM 1467 O O . GLU A 1 217 ? 33.456 -12.043 28.639 1.00 35.13 258 GLU A O 1
ATOM 1473 N N . THR A 1 218 ? 33.424 -12.764 26.530 1.00 33.87 259 THR A N 1
ATOM 1474 C CA . THR A 1 218 ? 34.888 -12.717 26.407 1.00 34.00 259 THR A CA 1
ATOM 1475 C C . THR A 1 218 ? 35.227 -11.275 26.031 1.00 33.06 259 THR A C 1
ATOM 1476 O O . THR A 1 218 ? 35.242 -10.911 24.852 1.00 34.14 259 THR A O 1
ATOM 1480 N N . LEU A 1 219 ? 35.422 -10.445 27.049 1.00 30.61 260 LEU A N 1
ATOM 1481 C CA . LEU A 1 219 ? 35.603 -8.998 26.853 1.00 29.01 260 LEU A CA 1
ATOM 1482 C C . LEU A 1 219 ? 36.880 -8.587 26.080 1.00 29.50 260 LEU A C 1
ATOM 1483 O O . LEU A 1 219 ? 36.998 -7.446 25.626 1.00 27.62 260 LEU A O 1
ATOM 1488 N N . GLN A 1 220 ? 37.829 -9.507 25.918 1.00 30.09 261 GLN A N 1
ATOM 1489 C CA . GLN A 1 220 ? 39.090 -9.184 25.227 1.00 31.48 261 GLN A CA 1
ATOM 1490 C C . GLN A 1 220 ? 39.002 -8.870 23.699 1.00 33.68 261 GLN A C 1
ATOM 1491 O O . GLN A 1 220 ? 39.951 -8.358 23.127 1.00 33.14 261 GLN A O 1
ATOM 1497 N N . LEU A 1 221 ? 37.860 -9.147 23.063 1.00 36.23 262 LEU A N 1
ATOM 1498 C CA . LEU A 1 221 ? 37.545 -8.643 21.701 1.00 37.75 262 LEU A CA 1
ATOM 1499 C C . LEU A 1 221 ? 37.293 -7.094 21.614 1.00 38.78 262 LEU A C 1
ATOM 1500 O O . LEU A 1 221 ? 37.265 -6.487 20.534 1.00 40.19 262 LEU A O 1
ATOM 1505 N N . LEU A 1 222 ? 37.131 -6.443 22.742 1.00 39.62 263 LEU A N 1
ATOM 1506 C CA . LEU A 1 222 ? 36.950 -4.993 22.745 1.00 39.68 263 LEU A CA 1
ATOM 1507 C C . LEU A 1 222 ? 38.267 -4.281 23.127 1.00 40.12 263 LEU A C 1
ATOM 1508 O O . LEU A 1 222 ? 38.722 -4.344 24.302 1.00 39.69 263 LEU A O 1
ATOM 1513 N N . GLY A 1 223 ? 38.862 -3.646 22.110 1.00 39.69 264 GLY A N 1
ATOM 1514 C CA . GLY A 1 223 ? 40.115 -2.855 22.220 1.00 39.77 264 GLY A CA 1
ATOM 1515 C C . GLY A 1 223 ? 39.914 -1.342 22.004 1.00 39.49 264 GLY A C 1
ATOM 1516 O O . GLY A 1 223 ? 38.786 -0.886 21.736 1.00 39.50 264 GLY A O 1
ATOM 1517 N N . ALA A 1 224 ? 41.000 -0.564 22.115 1.00 38.56 265 ALA A N 1
ATOM 1518 C CA . ALA A 1 224 ? 40.918 0.917 22.095 1.00 37.98 265 ALA A CA 1
ATOM 1519 C C . ALA A 1 224 ? 40.046 1.457 20.951 1.00 37.64 265 ALA A C 1
ATOM 1520 O O . ALA A 1 224 ? 39.441 2.530 21.093 1.00 37.06 265 ALA A O 1
ATOM 1522 N N . ALA A 1 225 ? 39.995 0.708 19.836 1.00 36.96 266 ALA A N 1
ATOM 1523 C CA . ALA A 1 225 ? 39.261 1.112 18.636 1.00 36.55 266 ALA A CA 1
ATOM 1524 C C . ALA A 1 225 ? 37.755 0.974 18.773 1.00 36.29 266 ALA A C 1
ATOM 1525 O O . ALA A 1 225 ? 37.021 1.845 18.329 1.00 36.49 266 ALA A O 1
ATOM 1527 N N . GLN A 1 226 ? 37.304 -0.142 19.353 1.00 34.74 267 GLN A N 1
ATOM 1528 C CA . GLN A 1 226 ? 35.861 -0.421 19.540 1.00 34.41 267 GLN A CA 1
ATOM 1529 C C . GLN A 1 226 ? 35.325 0.216 20.818 1.00 31.74 267 GLN A C 1
ATOM 1530 O O . GLN A 1 226 ? 34.147 0.550 20.893 1.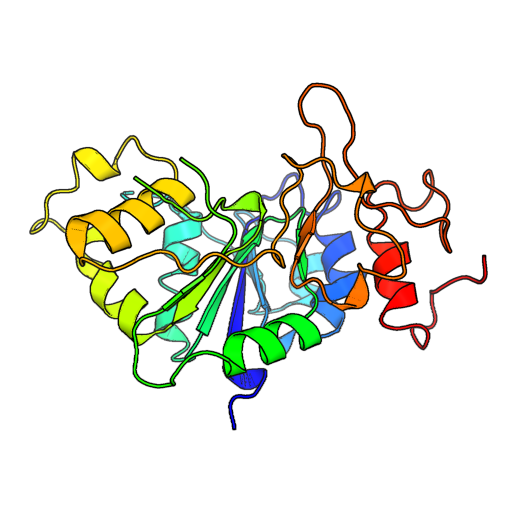00 28.76 267 GLN A O 1
ATOM 1536 N N . LEU A 1 227 ? 36.208 0.352 21.816 1.00 30.17 268 LEU A N 1
ATOM 1537 C CA . LEU A 1 227 ? 35.810 0.656 23.200 1.00 29.41 268 LEU A CA 1
ATOM 1538 C C . LEU A 1 227 ? 34.968 1.916 23.350 1.00 29.45 268 LEU A C 1
ATOM 1539 O O . LEU A 1 227 ? 33.964 1.874 24.071 1.00 27.21 268 LEU A O 1
ATOM 1544 N N . PRO A 1 228 ? 35.326 3.027 22.651 1.00 29.55 269 PRO A N 1
ATOM 1545 C CA . PRO A 1 228 ? 34.529 4.286 22.745 1.00 29.63 269 PRO A CA 1
ATOM 1546 C C . PRO A 1 228 ? 33.110 4.260 22.191 1.00 30.29 269 PRO A C 1
ATOM 1547 O O . PRO A 1 228 ? 32.287 5.096 22.590 1.00 31.64 269 PRO A O 1
ATOM 1551 N N . GLU A 1 229 ? 32.793 3.351 21.286 1.00 28.88 270 GLU A N 1
ATOM 1552 C CA . GLU A 1 229 ? 31.419 3.228 20.820 1.00 29.05 270 GLU A CA 1
ATOM 1553 C C . GLU A 1 229 ? 30.527 2.413 21.770 1.00 27.21 270 GLU A C 1
ATOM 1554 O O . GLU A 1 229 ? 29.297 2.391 21.604 1.00 28.44 270 GLU A O 1
ATOM 1560 N N . GLN A 1 230 ? 31.104 1.742 22.768 1.00 25.28 271 GLN A N 1
ATOM 1561 C CA . GLN A 1 230 ? 30.290 0.899 23.642 1.00 24.08 271 GLN A CA 1
ATOM 1562 C C . GLN A 1 230 ? 29.540 1.684 24.722 1.00 22.25 271 GLN A C 1
ATOM 1563 O O . GLN A 1 230 ? 30.048 2.643 25.260 1.00 23.64 271 GLN A O 1
ATOM 1569 N N . VAL A 1 231 ? 28.356 1.206 25.081 1.00 22.06 272 VAL A N 1
ATOM 1570 C CA . VAL A 1 231 ? 27.493 1.874 26.079 1.00 21.53 272 VAL A CA 1
ATOM 1571 C C . VAL A 1 231 ? 27.837 1.442 27.535 1.00 21.76 272 VAL A C 1
ATOM 1572 O O . VAL A 1 231 ? 27.947 2.292 28.446 1.00 22.73 272 VAL A O 1
ATOM 1576 N N . THR A 1 232 ? 27.965 0.134 27.747 1.00 21.91 273 THR A N 1
ATOM 1577 C CA . THR A 1 232 ? 28.494 -0.426 29.011 1.00 22.84 273 THR A CA 1
ATOM 1578 C C . THR A 1 232 ? 29.655 -1.381 28.773 1.00 22.57 273 THR A C 1
ATOM 1579 O O . THR A 1 232 ? 29.721 -2.088 27.757 1.00 23.40 273 THR A O 1
ATOM 1583 N N . LEU A 1 233 ? 30.572 -1.400 29.750 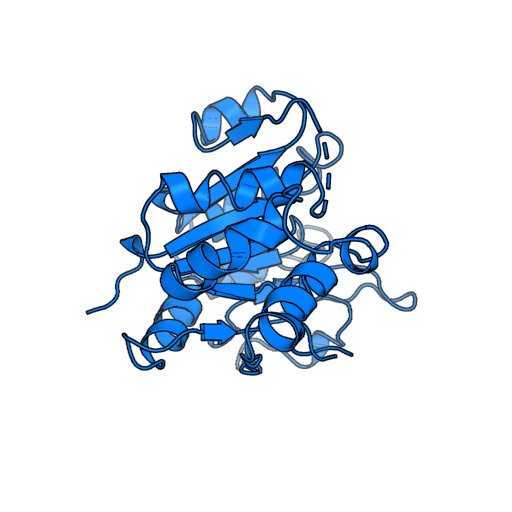1.00 22.52 274 LEU A N 1
ATOM 1584 C CA . LEU A 1 233 ? 31.548 -2.471 29.954 1.00 22.97 274 LEU A CA 1
ATOM 1585 C C . LEU A 1 233 ? 31.382 -3.079 31.418 1.00 22.43 274 LEU A C 1
ATOM 1586 O O . LEU A 1 233 ? 30.591 -2.577 32.292 1.00 23.02 274 LEU A O 1
ATOM 1591 N N . SER A 1 234 ? 32.160 -4.111 31.684 1.00 21.78 275 SER A N 1
ATOM 1592 C CA . SER A 1 234 ? 32.110 -4.868 32.942 1.00 22.51 275 SER A CA 1
ATOM 1593 C C . SER A 1 234 ? 33.504 -5.398 33.291 1.00 21.78 275 SER A C 1
ATOM 1594 O O . SER A 1 234 ? 34.443 -5.277 32.486 1.00 23.08 275 SER A O 1
ATOM 1597 N N . TYR A 1 235 ? 33.604 -5.986 34.469 1.00 22.08 276 TYR A N 1
ATOM 1598 C CA . TYR A 1 235 ? 34.758 -6.768 34.870 1.00 21.08 276 TYR A CA 1
ATOM 1599 C C . TYR A 1 235 ? 34.247 -7.874 35.805 1.00 21.47 276 TYR A C 1
ATOM 1600 O O . TYR A 1 235 ? 33.277 -7.671 36.582 1.00 22.50 276 TYR A O 1
ATOM 1609 N N . GLY A 1 236 ? 34.889 -9.025 35.744 1.00 21.85 277 GLY A N 1
ATOM 1610 C CA . GLY A 1 236 ? 34.630 -10.070 36.717 1.00 21.43 277 GLY A CA 1
ATOM 1611 C C . GLY A 1 236 ? 35.023 -11.436 36.282 1.00 21.26 277 GLY A C 1
ATOM 1612 O O . GLY A 1 236 ? 35.482 -11.632 35.160 1.00 22.81 277 GLY A O 1
ATOM 1613 N N . VA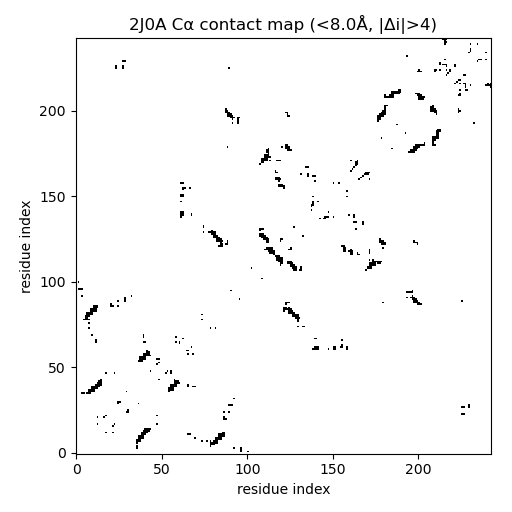L A 1 237 ? 34.846 -12.396 37.196 1.00 20.78 278 VAL A N 1
ATOM 1614 C CA . VAL A 1 237 ? 35.248 -13.798 36.992 1.00 21.64 278 VAL A CA 1
ATOM 1615 C C . VAL A 1 237 ? 34.094 -14.609 36.395 1.00 22.47 278 VAL A C 1
ATOM 1616 O O . VAL A 1 237 ? 32.977 -14.573 36.882 1.00 21.62 278 VAL A O 1
ATOM 1620 N N . PHE A 1 238 ? 34.374 -15.323 35.321 1.00 23.91 279 PHE A N 1
ATOM 1621 C CA . PHE A 1 238 ? 33.351 -16.193 34.734 1.00 26.16 279 PHE A CA 1
ATOM 1622 C C . PHE A 1 238 ? 34.080 -17.336 34.048 1.00 26.23 279 PHE A C 1
ATOM 1623 O O . PHE A 1 238 ? 35.098 -17.113 33.367 1.00 25.61 279 PHE A O 1
ATOM 1631 N N . GLU A 1 239 ? 33.558 -18.542 34.271 1.00 27.99 280 GLU A N 1
ATOM 1632 C CA . GLU A 1 239 ? 34.157 -19.801 33.855 1.00 29.40 280 GLU A CA 1
ATOM 1633 C C . GLU A 1 239 ? 35.657 -19.790 34.176 1.00 28.76 280 GLU A C 1
ATOM 1634 O O . GLU A 1 239 ? 36.511 -20.102 33.336 1.00 28.38 280 GLU A O 1
ATOM 1640 N N . GLY A 1 240 ? 35.946 -19.358 35.406 1.00 28.09 281 GLY A N 1
ATOM 1641 C CA . GLY A 1 240 ? 37.302 -19.435 35.963 1.00 27.62 281 GLY A CA 1
ATOM 1642 C C . GLY A 1 240 ? 38.362 -18.483 35.426 1.00 26.82 281 GLY A C 1
ATOM 1643 O O . GLY A 1 240 ? 39.564 -18.676 35.692 1.00 26.13 281 GLY A O 1
ATOM 1644 N N . LYS A 1 241 ? 37.918 -17.481 34.675 1.00 25.25 282 LYS A N 1
ATOM 1645 C CA . LYS A 1 241 ? 38.770 -16.530 34.025 1.00 26.04 282 LYS A CA 1
ATOM 1646 C C . LYS A 1 241 ? 38.340 -15.140 34.526 1.00 23.66 282 LYS A C 1
ATOM 1647 O O . LYS A 1 241 ? 37.149 -14.871 34.65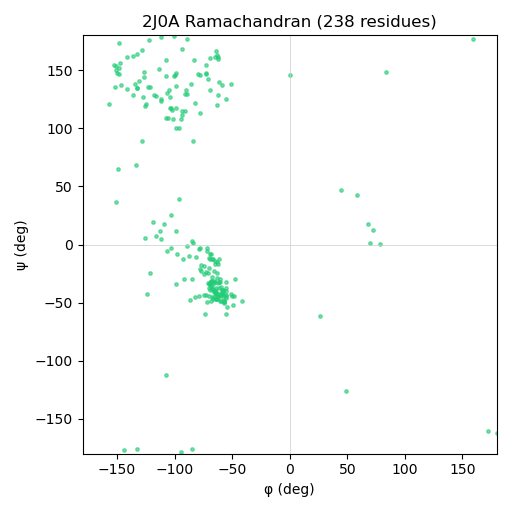9 1.00 22.81 282 LYS A O 1
ATOM 1653 N N . LEU A 1 242 ? 39.299 -14.285 34.870 1.00 23.51 283 LEU A N 1
ATOM 1654 C CA . LEU A 1 242 ? 39.007 -12.856 35.086 1.00 23.06 283 LEU A CA 1
ATOM 1655 C C . LEU A 1 242 ? 38.872 -12.172 33.722 1.00 22.59 283 LEU A C 1
ATOM 1656 O O . LEU A 1 242 ? 39.827 -12.055 32.950 1.00 22.89 283 LEU A O 1
ATOM 1661 N N . ASN A 1 243 ? 37.665 -11.742 33.463 1.00 21.96 284 ASN A N 1
ATOM 1662 C CA A ASN A 1 243 ? 37.264 -11.266 32.176 0.50 21.49 284 ASN A CA 1
ATOM 1663 C CA B ASN A 1 243 ? 37.263 -11.224 32.149 0.50 20.88 284 ASN A CA 1
ATOM 1664 C C . ASN A 1 243 ? 37.273 -9.728 32.217 1.00 20.49 284 ASN A C 1
ATOM 1665 O O . ASN A 1 243 ? 36.536 -9.138 32.991 1.00 20.72 284 ASN A O 1
ATOM 1674 N N . VAL A 1 244 ? 38.138 -9.112 31.402 1.00 20.06 285 VAL A N 1
ATOM 1675 C CA . VAL A 1 244 ? 38.268 -7.648 31.381 1.00 21.16 285 VAL A CA 1
ATOM 1676 C C . VAL A 1 244 ? 38.472 -7.190 29.940 1.00 21.02 285 VAL A C 1
ATOM 1677 O O . VAL A 1 244 ? 38.877 -7.988 29.078 1.00 21.21 285 VAL A O 1
ATOM 1681 N N . ILE A 1 245 ? 38.217 -5.900 29.692 1.00 20.83 286 ILE A N 1
ATOM 1682 C CA . ILE A 1 245 ? 38.512 -5.334 28.340 1.00 20.98 286 ILE A CA 1
ATOM 1683 C C . ILE A 1 245 ? 40.025 -5.359 28.042 1.00 22.44 286 ILE A C 1
ATOM 1684 O O . ILE A 1 245 ? 40.811 -5.504 28.945 1.00 20.19 286 ILE A O 1
ATOM 1689 N N . LYS A 1 246 ? 40.403 -5.242 26.762 1.00 23.00 287 LYS A N 1
ATOM 1690 C CA . LYS A 1 246 ? 41.815 -5.209 26.343 1.00 24.61 287 LYS A CA 1
ATOM 1691 C C . LYS A 1 246 ? 42.335 -3.773 26.090 1.00 24.76 287 LYS A C 1
ATOM 1692 O O . LYS A 1 246 ? 42.101 -3.191 25.009 1.00 24.91 287 LYS A O 1
ATOM 1698 N N . LEU A 1 247 ? 43.059 -3.247 27.083 1.00 25.12 288 LEU A N 1
ATOM 1699 C CA . LEU A 1 247 ? 43.734 -1.954 27.037 1.00 26.16 288 LEU A CA 1
ATOM 1700 C C . LEU A 1 247 ? 45.180 -2.116 27.551 1.00 26.65 288 LEU A C 1
ATOM 1701 O O . LEU A 1 247 ? 45.398 -2.716 28.597 1.00 28.09 288 LEU A O 1
ATOM 1706 N N . PRO A 1 248 ? 46.160 -1.544 26.869 1.00 26.89 289 PRO A N 1
ATOM 1707 C CA . PRO A 1 248 ? 47.530 -1.643 27.395 1.00 27.51 289 PRO A CA 1
ATOM 1708 C C . PRO A 1 248 ? 47.806 -0.767 28.641 1.00 27.01 289 PRO A C 1
ATOM 1709 O O . PRO A 1 248 ? 48.727 -1.045 29.430 1.00 28.27 289 PRO A O 1
ATOM 1713 N N . GLY A 1 249 ? 47.027 0.288 28.805 1.00 25.57 290 GLY A N 1
ATOM 1714 C CA . GLY A 1 249 ? 47.256 1.259 29.857 1.00 24.00 290 GLY A CA 1
ATOM 1715 C C . GLY A 1 249 ? 46.192 2.344 29.764 1.00 23.99 290 GLY A C 1
ATOM 1716 O O . GLY A 1 249 ? 45.228 2.180 29.028 1.00 23.37 290 GLY A O 1
ATOM 1717 N N . PRO A 1 250 ? 46.432 3.508 30.406 1.00 23.54 291 PRO A N 1
ATOM 1718 C CA . PRO A 1 250 ? 47.674 3.890 31.083 1.00 23.56 291 PRO A CA 1
ATOM 1719 C C . PRO A 1 250 ? 47.997 3.351 32.490 1.00 22.97 291 PRO A C 1
ATOM 1720 O O . PRO A 1 250 ? 49.066 3.663 32.986 1.00 24.23 291 PRO A O 1
ATOM 1724 N N . PHE A 1 251 ? 47.117 2.588 33.143 1.00 21.87 292 PHE A N 1
ATOM 1725 C CA . PHE A 1 251 ? 47.431 1.974 34.431 1.00 21.57 292 PHE A CA 1
ATOM 1726 C C . PHE A 1 251 ? 47.810 0.515 34.192 1.00 21.44 292 PHE A C 1
ATOM 1727 O O . PHE A 1 251 ? 47.257 -0.136 33.316 1.00 21.76 292 PHE A O 1
ATOM 1735 N N . SER A 1 252 ? 48.734 0.025 35.002 1.00 22.91 293 SER A N 1
ATOM 1736 C CA . SER A 1 252 ? 49.027 -1.417 35.076 1.00 22.86 293 SER A CA 1
ATOM 1737 C C . SER A 1 252 ? 47.801 -2.204 35.553 1.00 22.90 293 SER A C 1
ATOM 1738 O O . SER A 1 252 ? 46.860 -1.650 36.138 1.00 21.88 293 SER A O 1
ATOM 1741 N N . HIS A 1 253 ? 47.794 -3.501 35.259 1.00 23.55 294 HIS A N 1
ATOM 1742 C CA . HIS A 1 253 ? 46.771 -4.414 35.814 1.00 23.06 294 HIS A CA 1
ATOM 1743 C C . HIS A 1 253 ? 46.802 -4.455 37.352 1.00 23.24 294 HIS A C 1
ATOM 1744 O O . HIS A 1 253 ? 45.760 -4.629 37.986 1.00 24.02 294 HIS A O 1
ATOM 1751 N N . GLU A 1 254 ? 47.974 -4.302 37.959 1.00 22.90 295 GLU A N 1
ATOM 1752 C CA . GLU A 1 254 ? 48.071 -4.291 39.434 1.00 23.21 295 GLU A CA 1
ATOM 1753 C C . GLU A 1 254 ? 47.450 -3.046 40.092 1.00 23.18 295 GLU A C 1
ATOM 1754 O O . GLU A 1 254 ? 46.777 -3.144 41.127 1.00 22.42 295 GLU A O 1
ATOM 1760 N N . GLU A 1 255 ? 47.645 -1.887 39.474 1.00 23.44 296 GLU A N 1
ATOM 1761 C CA . GLU A 1 255 ? 47.043 -0.643 39.944 1.00 24.60 296 GLU A CA 1
ATOM 1762 C C . GLU A 1 255 ? 45.545 -0.543 39.639 1.00 24.29 296 GLU A C 1
ATOM 1763 O O . GLU A 1 255 ? 44.816 0.175 40.350 1.00 25.90 296 GLU A O 1
ATOM 1769 N N . ASP A 1 256 ? 45.118 -1.254 38.592 1.00 22.68 297 ASP A N 1
ATOM 1770 C CA . ASP A 1 256 ? 43.790 -1.075 37.943 1.00 21.24 297 ASP A CA 1
ATOM 1771 C C . ASP A 1 256 ? 43.299 -2.392 37.364 1.00 20.54 297 ASP A C 1
ATOM 1772 O O . ASP A 1 256 ? 43.128 -2.516 36.127 1.00 21.08 297 ASP A O 1
ATOM 1777 N N . PRO A 1 257 ? 43.037 -3.389 38.236 1.00 21.28 298 PRO A N 1
ATOM 1778 C CA . PRO A 1 257 ? 42.684 -4.743 37.728 1.00 21.10 298 PRO A CA 1
ATOM 1779 C C . PRO A 1 257 ? 41.396 -4.803 36.840 1.00 21.34 298 PRO A C 1
ATOM 1780 O O . PRO A 1 257 ? 41.275 -5.646 35.916 1.00 22.52 298 PRO A O 1
ATOM 1784 N N . SER A 1 258 ? 40.460 -3.906 37.107 1.00 21.52 299 SER A N 1
ATOM 1785 C CA . SER A 1 258 ? 39.196 -3.838 36.350 1.00 22.22 299 SER A CA 1
ATOM 1786 C C . SER A 1 258 ? 39.369 -3.184 34.957 1.00 21.88 299 SER A C 1
ATOM 1787 O O . SER A 1 258 ? 38.489 -3.269 34.101 1.00 20.54 299 SER A O 1
ATOM 1790 N N . ARG A 1 259 ? 40.482 -2.470 34.784 1.00 21.84 300 ARG A N 1
ATOM 1791 C CA . ARG A 1 259 ? 40.731 -1.634 33.610 1.00 22.22 300 ARG A CA 1
ATOM 1792 C C . ARG A 1 259 ? 39.845 -0.390 33.558 1.00 22.81 300 ARG A C 1
ATOM 1793 O O . ARG A 1 259 ? 39.922 0.361 32.564 1.00 22.50 300 ARG A O 1
ATOM 1801 N N . PHE A 1 260 ? 38.985 -0.175 34.563 1.00 22.52 301 PHE A N 1
ATOM 1802 C CA . PHE A 1 260 ? 38.042 0.983 34.511 1.00 22.86 301 PHE A CA 1
ATOM 1803 C C . PHE A 1 260 ? 38.746 2.302 34.646 1.00 21.91 301 PHE A C 1
ATOM 1804 O O . PHE A 1 260 ? 38.329 3.290 34.055 1.00 21.06 301 PHE A O 1
ATOM 1812 N N . ARG A 1 261 ? 39.821 2.366 35.428 1.00 22.91 302 ARG A N 1
ATOM 1813 C CA . ARG A 1 261 ? 40.582 3.634 35.436 1.00 22.16 302 ARG A CA 1
ATOM 1814 C C . ARG A 1 261 ? 41.241 3.964 34.080 1.00 22.26 302 ARG A C 1
ATOM 1815 O O . ARG A 1 261 ? 41.250 5.137 33.634 1.00 20.76 302 ARG A O 1
ATOM 1823 N N . SER A 1 262 ? 41.801 2.944 33.419 1.00 21.77 303 SER A N 1
ATOM 1824 C CA . SER A 1 262 ? 42.404 3.101 32.099 1.00 22.02 303 SER A CA 1
ATOM 1825 C C . SER A 1 262 ? 41.388 3.501 31.018 1.00 22.01 303 SER A C 1
ATOM 1826 O O . SER A 1 262 ? 41.630 4.422 30.229 1.00 21.59 303 SER A O 1
ATOM 1829 N N . LEU A 1 263 ? 40.246 2.816 30.986 1.00 22.38 304 LEU A N 1
ATOM 1830 C CA . LEU A 1 263 ? 39.151 3.207 30.089 1.00 21.60 304 LEU A CA 1
ATOM 1831 C C . LEU A 1 263 ? 38.722 4.646 30.296 1.00 22.13 304 LEU A C 1
ATOM 1832 O O . LEU A 1 263 ? 38.560 5.389 29.326 1.00 21.79 304 LEU A O 1
ATOM 1837 N N . HIS A 1 264 ? 38.566 5.023 31.567 1.00 21.75 305 HIS A N 1
ATOM 1838 C CA . HIS A 1 264 ? 38.121 6.363 31.930 1.00 21.23 305 HIS A CA 1
ATOM 1839 C C . HIS A 1 264 ? 39.098 7.400 31.361 1.00 20.95 305 HIS A C 1
ATOM 1840 O O . HIS A 1 264 ? 38.690 8.449 30.861 1.00 19.95 305 HIS A O 1
ATOM 1847 N N . CYS A 1 265 ? 40.400 7.123 31.480 1.00 20.37 306 CYS A N 1
ATOM 1848 C CA . CYS A 1 265 ? 41.450 8.031 30.988 1.00 20.89 306 CYS A CA 1
ATOM 1849 C C . CYS A 1 265 ? 41.500 8.112 29.441 1.00 21.98 306 CYS A C 1
ATOM 1850 O O . CYS A 1 265 ? 41.812 9.149 28.876 1.00 21.76 306 CYS A O 1
ATOM 1853 N N . LEU A 1 266 ? 41.179 7.013 28.759 1.00 21.87 307 LEU A N 1
ATOM 1854 C CA . LEU A 1 266 ? 41.035 7.057 27.306 1.00 22.44 307 LEU A CA 1
ATOM 1855 C C . LEU A 1 266 ? 39.907 7.973 26.877 1.00 22.04 307 LEU A C 1
ATOM 1856 O O . LEU A 1 266 ? 40.080 8.794 25.946 1.00 23.22 307 LEU A O 1
ATOM 1861 N N . LEU A 1 267 ? 38.769 7.817 27.539 1.00 22.19 308 LEU A N 1
ATOM 1862 C CA . LEU A 1 267 ? 37.553 8.569 27.243 1.00 22.01 308 LEU A CA 1
ATOM 1863 C C . LEU A 1 267 ? 37.661 10.060 27.628 1.00 22.49 308 LEU A C 1
ATOM 1864 O O . LEU A 1 267 ? 37.162 10.912 26.876 1.00 20.21 308 LEU A O 1
ATOM 1869 N N . TYR A 1 268 ? 38.332 10.327 28.758 1.00 23.10 309 TYR A N 1
ATOM 1870 C CA . TYR A 1 268 ? 38.444 11.686 29.388 1.00 23.12 309 TYR A CA 1
ATOM 1871 C C . TYR A 1 268 ? 39.892 11.990 29.791 1.00 23.12 309 TYR A C 1
ATOM 1872 O O . TYR A 1 268 ? 40.203 12.072 30.990 1.00 21.24 309 TYR A O 1
ATOM 1881 N N . PRO A 1 269 ? 40.781 12.169 28.793 1.00 23.20 310 PRO A N 1
ATOM 1882 C CA . PRO A 1 269 ? 42.235 12.361 29.064 1.00 23.34 310 PRO A CA 1
ATOM 1883 C C . PRO A 1 269 ? 42.632 13.694 29.771 1.00 23.04 310 PRO A C 1
ATOM 1884 O O . PRO A 1 269 ? 43.771 13.846 30.155 1.00 24.14 310 PRO A O 1
ATOM 1888 N N . ASP A 1 270 ? 41.692 14.629 29.925 1.00 23.51 311 ASP A N 1
ATOM 1889 C CA A ASP A 1 270 ? 41.818 15.885 30.668 0.50 23.77 311 ASP A CA 1
ATOM 1890 C CA B ASP A 1 270 ? 41.995 15.863 30.676 0.50 23.92 311 ASP A CA 1
ATOM 1891 C C . ASP A 1 270 ? 41.803 15.655 32.202 1.00 23.23 311 ASP A C 1
ATOM 1892 O O . ASP A 1 270 ? 42.078 16.560 32.995 1.00 23.79 311 ASP A O 1
ATOM 1901 N N . THR A 1 271 ? 41.401 14.469 32.615 1.00 21.36 312 THR A N 1
ATOM 1902 C CA . THR A 1 271 ? 41.266 14.129 34.057 1.00 21.12 312 THR A CA 1
ATOM 1903 C C . THR A 1 271 ? 42.665 14.208 34.743 1.00 20.36 312 THR A C 1
ATOM 1904 O O . THR A 1 271 ? 43.577 13.503 34.314 1.00 19.37 312 THR A O 1
ATOM 1908 N N . PRO A 1 272 ? 42.837 15.078 35.779 1.00 18.58 313 PRO A N 1
ATOM 1909 C CA . PRO A 1 272 ? 44.201 15.366 36.340 1.00 18.52 313 PRO A CA 1
ATOM 1910 C C . PRO A 1 272 ? 44.967 14.158 36.907 1.00 17.77 313 PRO A C 1
ATOM 1911 O O . PRO A 1 272 ? 46.193 14.099 36.765 1.00 17.54 313 PRO A O 1
ATOM 1915 N N . TRP A 1 273 ? 44.266 13.228 37.548 1.00 18.48 314 TRP A N 1
ATOM 1916 C CA . TRP A 1 273 ? 44.908 12.060 38.132 1.00 18.51 314 TRP A CA 1
ATOM 1917 C C . TRP A 1 273 ? 45.281 10.967 37.085 1.00 19.68 314 TRP A C 1
ATOM 1918 O O . TRP A 1 273 ? 45.939 9.987 37.451 1.00 19.88 314 TRP A O 1
ATOM 1929 N N . CYS A 1 274 ? 44.930 11.153 35.797 1.00 19.52 315 CYS A N 1
ATOM 1930 C CA . CYS A 1 274 ? 45.333 10.175 34.773 1.00 20.79 315 CYS A CA 1
ATOM 1931 C C . CYS A 1 274 ? 46.866 10.261 34.573 1.00 20.99 315 CYS A C 1
ATOM 1932 O O . CYS A 1 274 ? 47.425 11.362 34.474 1.00 18.54 315 CYS A O 1
ATOM 1935 N N . PRO A 1 275 ? 47.535 9.087 34.550 1.00 22.25 316 PRO A N 1
ATOM 1936 C CA . PRO A 1 275 ? 48.963 8.975 34.328 1.00 24.28 316 PRO A CA 1
ATOM 1937 C C . PRO A 1 275 ? 49.277 8.844 32.834 1.00 26.64 316 PRO A C 1
ATOM 1938 O O . PRO A 1 275 ? 48.357 8.763 31.995 1.00 26.32 316 PRO A O 1
ATOM 1942 N N . LEU A 1 276 ? 50.563 8.804 32.522 1.00 30.16 317 LEU A N 1
ATOM 1943 C CA . LEU A 1 276 ? 51.039 8.800 31.129 1.00 33.74 317 LEU A CA 1
ATOM 1944 C C . LEU A 1 276 ? 50.828 7.472 30.372 1.00 36.25 317 LEU A C 1
ATOM 1945 O O . LEU A 1 276 ? 50.154 7.450 29.320 1.00 37.51 317 LEU A O 1
ATOM 1950 N N . LEU A 1 277 ? 51.417 6.397 30.899 1.00 38.20 318 LEU A N 1
ATOM 1951 C CA . LEU A 1 277 ? 51.686 5.174 30.108 1.00 40.08 318 LEU A CA 1
ATOM 1952 C C . LEU A 1 277 ? 51.102 5.226 28.682 1.00 40.76 318 LEU A C 1
ATOM 1953 O O . LEU A 1 277 ? 51.827 5.562 27.721 1.00 41.95 318 LEU A O 1
#

InterPro domains:
  IPR003378 Fringe-like, glycosyltransferase domain [PF02434] (51-300)
  IPR017374 Fringe [PIRSF038073] (41-317)
  IPR029044 Nucleotide-diphospho-sugar transferases [SSF53448] (122-237)

Sequence (243 aa):
ELQLGDIFIAVKTTWAFHRSRLDLLLDTWVSRIRQQTFIFTDSPDERLQERLGPHLVVTQCALSCKMAAEFDDAFLVSGLRWFCHVDDDNYVNPKALLQLLKTFPQDRDVYVGKPSLFWFATGGAGFCINRQLALKMVPWASGSHFVDTSALIRLPDDCTVGYIIECKLGGRLQPSPLFHSHLETLQLLGAAQLPEQVTLSYGVFEGKLNNVIKLPGPFSHEEDPSRFRSLHCLLYPDDTPWCPLL

Foldseek 3Di:
DDDLLLEAEEEEDEPVCCVVFVVLQLLFQCVVNVVRAAYEYADDDPVCCVSRPRSDHHDPALAHTRVLVQLVVVLVSVGFKYKYEYSFKDFDSVLVRVVVVPDDRPDWAKEAAWDDLTWHDRQQMIMTTPVLSVVLVCSSVVHPPDDCVVSPPDHNRVSVSCCCCVVVVHHYDYDPQTDGQLDQQQVAELVNLNNHGMDGWDADPRDTHEYDYPDPDDCVVPVRCRLRSRCSVPVVSVPGDDD

Solvent-accessible surface area: 11733 Å² total; per-residue (Å²): 161,14,115,62,42,43,1,5,1,0,0,46,6,38,166,64,69,6,96,79,62,0,43,26,0,6,43,0,0,3,58,102,14,84,123,24,0,47,0,0,0,46,38,97,21,157,147,0,85,151,116,2,16,115,19,11,45,50,14,149,104,45,20,53,65,38,4,30,23,0,8,90,30,0,35,137,47,43,47,116,11,0,5,4,4,38,8,13,0,2,2,8,8,107,4,3,20,88,24,3,98,92,25,68,110,121,161,56,10,1,0,0,46,51,32,143,93,124,23,0,22,8,21,0,0,1,0,0,6,75,63,4,2,86,99,1,62,37,37,14,78,36,22,178,145,38,81,24,80,41,0,126,232,53,82,29,28,16,0,0,0,36,0,1,38,65,72,54,68,23,208,18,93,82,6,101,43,2,8,7,40,92,48,94,0,76,129,22,10,54,88,82,2,47,108,17,1,4,4,0,30,10,103,76,145,70,150,107,16,11,0,100,10,116,9,25,31,48,94,155,127,3,81,8,0,0,60,0,2,1,8,73,41,30,100,107,17,131,102,29,56,179,136

GO terms:
  GO:0033829 O-fucosylpeptide 3-beta-N-acetylglucosaminyltransferase activity (F, IDA)
  GO:0033829 O-fucosylpeptide 3-beta-N-acetylglucosaminyltransferase activity (F, EXP)
  GO:0002315 marginal zone B cell differentiation (P, IMP)
  GO:0008593 regulation of Notch signaling pathway (P, IMP)
  GO:0045747 positive regulation of Notch signaling pathway (P, IDA)
  GO:0001825 blastocyst formation (P, IMP)
  GO:0005515 protein binding (F, IPI)

CATH classification: 3.90.550.50

Nearest PDB structures (foldseek):
  2j0b-assembly1_A  TM=1.002E+00  e=1.206E-54  Mus musculus
  7q4i-assembly1_A  TM=7.768E-01  e=2.599E-07  Drosophila melanogaster
  4ayl-assembly1_A  TM=5.605E-01  e=1.618E-04  Bacteroides ovatus
  5gvw-assembly1_C  TM=5.550E-01  e=1.777E-03  Streptococcus pneumoniae
  7mi0-assembly1_A  TM=3.456E-01  e=3.905E+00  Rickettsia africae ESF-5

Organism: Mus musculus (NCBI:txid10090)